Protein AF-0000000082950849 (afdb_homodimer)

Secondary structure (DSSP, 8-state):
--HHHHHSEETTTEEHHHHHHHHHHHHHHHHHHHHHHHHHHHHHHHHHHHHHTTSSTTHHHHHHHHHHHHHHHHHHHHHHHHHHHHHHHHHHHTTS--HHHHHHHHHHHHHHHHHHHHHHHHHHHH-S-HHHHHHHHHHHHHHHHHHHHHHHHHHHHHHHHHHHHHHHHHH---------/--HHHHHSEETTTEEHHHHHHHHHHHHHHHHHHHHHHHHHHHHHHHHHHHHHTTSSTTHHHHHHHHHHHHHHHHHHHHHHHHHHHHHHHHHHHTTS--HHHHHHHHHHHHHHHHHHHHHHHHHHHH-S-HHHHHHHHHHHHHHHHHHHHHHHHHHHHHHHHHHHHHHHHHH---------

Foldseek 3Di:
DDPVVVLQADVNHHGLLVVLLVVLVVLLVVLVVLLVVLVVVLVVLVVVLVVCVPPPPCNVVSVVVSVVSNVVSVVSNVLSVVLNVLSVLSNVCSVPLDLPSLVVNLVSLVVVLVVLCVVLCVVLVPDPCSVVSVVVSVVVNVVSVVVSVSSVSVSVVSVVVVVVVVVVVVVPPDPDPPDD/DDPVVVLQADVNPHGLLVVLLVVLVVLLVVLVVLLVVLVVVLVVLVVVLVVCVPPPPCNVVSVVVSVVSNVVSVVSNVLSVVLNVLSVLSNVCSVPLDLPSLVVNLVSLVVVLVVLVVVLCVVLVPDPCSVVSVVVSVVVNVVSVVSSVSSVSVSVVSVVVVVVVVVVVVVVPDPDPPDD

Structure (mmCIF, N/CA/C/O backbone):
data_AF-0000000082950849-model_v1
#
loop_
_entity.id
_entity.type
_entity.pdbx_description
1 polymer 'XK-related protein'
#
loop_
_atom_site.group_PDB
_atom_site.id
_atom_site.type_symbol
_atom_site.label_atom_id
_atom_site.label_alt_id
_atom_site.label_comp_id
_atom_site.label_asym_id
_atom_site.label_entity_id
_atom_site.label_seq_id
_atom_site.pdbx_PDB_ins_code
_atom_site.Cartn_x
_atom_site.Cartn_y
_atom_site.Cartn_z
_atom_site.occupancy
_atom_site.B_iso_or_equiv
_atom_site.auth_seq_id
_atom_site.auth_comp_id
_atom_site.auth_asym_id
_atom_site.auth_atom_id
_atom_site.pdbx_PDB_model_num
ATOM 1 N N . MET A 1 1 ? -34.469 20.859 15.977 1 36.5 1 MET A N 1
ATOM 2 C CA . MET A 1 1 ? -33.344 19.922 16.109 1 36.5 1 MET A CA 1
ATOM 3 C C . MET A 1 1 ? -32.312 20.156 15.031 1 36.5 1 MET A C 1
ATOM 5 O O . MET A 1 1 ? -32.562 19.938 13.844 1 36.5 1 MET A O 1
ATOM 9 N N . SER A 1 2 ? -31.266 21.094 15.125 1 43.97 2 SER A N 1
ATOM 10 C CA . SER A 1 2 ? -30.531 21.969 14.219 1 43.97 2 SER A CA 1
ATOM 11 C C . SER A 1 2 ? -29.578 21.172 13.336 1 43.97 2 SER A C 1
ATOM 13 O O . SER A 1 2 ? -29.203 20.047 13.68 1 43.97 2 SER A O 1
ATOM 15 N N . VAL A 1 3 ? -29.391 21.547 12 1 49 3 VAL A N 1
ATOM 16 C CA . VAL A 1 3 ? -28.469 21.125 10.953 1 49 3 VAL A CA 1
ATOM 17 C C . VAL A 1 3 ? -27.141 20.688 11.586 1 49 3 VAL A C 1
ATOM 19 O O . VAL A 1 3 ? -26.469 19.797 11.07 1 49 3 VAL A O 1
ATOM 22 N N . GLU A 1 4 ? -26.734 21.25 12.617 1 50.69 4 GLU A N 1
ATOM 23 C CA . GLU A 1 4 ? -25.484 20.969 13.344 1 50.69 4 GLU A CA 1
ATOM 24 C C . GLU A 1 4 ? -25.531 19.594 13.992 1 50.69 4 GLU A C 1
ATOM 26 O O . GLU A 1 4 ? -24.516 18.875 14 1 50.69 4 GLU A O 1
ATOM 31 N N . VAL A 1 5 ? -26.625 19.203 14.578 1 52.31 5 VAL A N 1
ATOM 32 C CA . VAL A 1 5 ? -26.781 17.906 15.234 1 52.31 5 VAL A CA 1
ATOM 33 C C . VAL A 1 5 ? -26.719 16.797 14.195 1 52.31 5 VAL A C 1
ATOM 35 O O . VAL A 1 5 ? -26.219 15.703 14.469 1 52.31 5 VAL A O 1
ATOM 38 N N . SER A 1 6 ? -27.203 17.062 13.086 1 51.12 6 SER A N 1
ATOM 39 C CA . SER A 1 6 ? -27.312 16.047 12.047 1 51.12 6 SER A CA 1
ATOM 40 C C . SER A 1 6 ? -25.953 15.625 11.523 1 51.12 6 SER A C 1
ATOM 42 O O . SER A 1 6 ? -25.812 14.562 10.922 1 51.12 6 SER A O 1
ATOM 44 N N . ARG A 1 7 ? -25.094 16.562 11.516 1 56.34 7 ARG A N 1
ATOM 45 C CA . ARG A 1 7 ? -23.781 16.281 10.945 1 56.34 7 ARG A CA 1
ATOM 46 C C . ARG A 1 7 ? -22.953 15.398 11.875 1 56.34 7 ARG A C 1
ATOM 48 O O . ARG A 1 7 ? -22.078 14.656 11.422 1 56.34 7 ARG A O 1
ATOM 55 N N . LYS A 1 8 ? -23.391 15.211 13.062 1 63.94 8 LYS A N 1
ATOM 56 C CA . LYS A 1 8 ? -22.609 14.508 14.07 1 63.94 8 LYS A CA 1
ATOM 57 C C . LYS A 1 8 ? -22.984 13.031 14.133 1 63.94 8 LYS A C 1
ATOM 59 O O . LYS A 1 8 ? -22.266 12.219 14.711 1 63.94 8 LYS A O 1
ATOM 64 N N . TYR A 1 9 ? -24.125 12.711 13.43 1 58.56 9 TYR A N 1
ATOM 65 C CA . TYR A 1 9 ? -24.594 11.336 13.547 1 58.56 9 TYR A CA 1
ATOM 66 C C . TYR A 1 9 ? -24.594 10.648 12.188 1 58.56 9 TYR A C 1
ATOM 68 O O . TYR A 1 9 ? -24.938 11.266 11.172 1 58.56 9 TYR A O 1
ATOM 76 N N . CYS A 1 10 ? -24.078 9.5 12.086 1 59.38 10 CYS A N 1
ATOM 77 C CA . CYS A 1 10 ? -24.219 8.648 10.914 1 59.38 10 CYS A CA 1
ATOM 78 C C . CYS A 1 10 ? -25.594 8.008 10.859 1 59.38 10 CYS A C 1
ATOM 80 O O . CYS A 1 10 ? -25.953 7.223 11.742 1 59.38 10 CYS A O 1
ATOM 82 N N . PHE A 1 11 ? -26.344 8.312 9.844 1 57.41 11 PHE A N 1
ATOM 83 C CA . PHE A 1 11 ? -27.703 7.828 9.633 1 57.41 11 PHE A CA 1
ATOM 84 C C . PHE A 1 11 ? -28.562 8.07 10.867 1 57.41 11 PHE A C 1
ATOM 86 O O . PHE A 1 11 ? -29.484 7.289 11.156 1 57.41 11 PHE A O 1
ATOM 93 N N . GLY A 1 12 ? -28.141 9.086 11.602 1 58.91 12 GLY A N 1
ATOM 94 C CA . GLY A 1 12 ? -28.922 9.398 12.789 1 58.91 12 GLY A CA 1
ATOM 95 C C . GLY A 1 12 ? -28.703 8.406 13.922 1 58.91 12 GLY A C 1
ATOM 96 O O . GLY A 1 12 ? -29.328 8.5 14.969 1 58.91 12 GLY A O 1
ATOM 97 N N . LEU A 1 13 ? -27.797 7.398 13.719 1 58.38 13 LEU A N 1
ATOM 98 C CA . LEU A 1 13 ? -27.703 6.297 14.68 1 58.38 13 LEU A CA 1
ATOM 99 C C . LEU A 1 13 ? -26.422 6.402 15.5 1 58.38 13 LEU A C 1
ATOM 101 O O . LEU A 1 13 ? -26.453 6.227 16.719 1 58.38 13 LEU A O 1
ATOM 105 N N . VAL A 1 14 ? -25.469 6.66 14.773 1 68.56 14 VAL A N 1
ATOM 106 C CA . VAL A 1 14 ? -24.203 6.566 15.484 1 68.56 14 VAL A CA 1
ATOM 107 C C . VAL A 1 14 ? -23.406 7.852 15.281 1 68.56 14 VAL A C 1
ATOM 109 O O . VAL A 1 14 ? -23.391 8.414 14.188 1 68.56 14 VAL A O 1
ATOM 112 N N . ASP A 1 15 ? -22.938 8.344 16.406 1 84.06 15 ASP A N 1
ATOM 113 C CA . ASP A 1 15 ? -21.969 9.438 16.359 1 84.06 15 ASP A CA 1
ATOM 114 C C . ASP A 1 15 ? -20.859 9.125 15.352 1 84.06 15 ASP A C 1
ATOM 116 O O . ASP A 1 15 ? -20.391 7.988 15.258 1 84.06 15 ASP A O 1
ATOM 120 N N . ILE A 1 16 ? -20.641 10.102 14.469 1 86.5 16 ILE A N 1
ATOM 121 C CA . ILE A 1 16 ? -19.672 9.938 13.391 1 86.5 16 ILE A CA 1
ATOM 122 C C . ILE A 1 16 ? -18.344 9.453 13.969 1 86.5 16 ILE A C 1
ATOM 124 O O . ILE A 1 16 ? -17.688 8.578 13.398 1 86.5 16 ILE A O 1
ATOM 128 N N . ARG A 1 17 ? -17.938 9.953 15.023 1 85.88 17 ARG A N 1
ATOM 129 C CA . ARG A 1 17 ? -16.672 9.578 15.633 1 85.88 17 ARG A CA 1
ATOM 130 C C . ARG A 1 17 ? -16.703 8.133 16.125 1 85.88 17 ARG A C 1
ATOM 132 O O . ARG A 1 17 ? -15.711 7.414 16.016 1 85.88 17 ARG A O 1
ATOM 139 N N . CYS A 1 18 ? -17.812 7.812 16.641 1 88.62 18 CYS A N 1
ATOM 140 C CA . CYS A 1 18 ? -17.984 6.418 17.031 1 88.62 18 CYS A CA 1
ATOM 141 C C . CYS A 1 18 ? -17.953 5.508 15.805 1 88.62 18 CYS A C 1
ATOM 143 O O . CYS A 1 18 ? -17.328 4.449 15.836 1 88.62 18 CYS A O 1
ATOM 145 N N . GLY A 1 19 ? -18.641 5.938 14.781 1 90.12 19 GLY A N 1
ATOM 146 C CA . GLY A 1 19 ? -18.609 5.188 13.531 1 90.12 19 GLY A CA 1
ATOM 147 C C . GLY A 1 19 ? -17.203 4.992 12.992 1 90.12 19 GLY A C 1
ATOM 148 O O . GLY A 1 19 ? -16.844 3.895 12.555 1 90.12 19 GLY A O 1
ATOM 149 N N . ILE A 1 20 ? -16.391 5.973 13.078 1 93.19 20 ILE A N 1
ATOM 150 C CA . ILE A 1 20 ? -15.008 5.91 12.609 1 93.19 20 ILE A CA 1
ATOM 151 C C . ILE A 1 20 ? -14.219 4.906 13.445 1 93.19 20 ILE A C 1
ATOM 153 O O . ILE A 1 20 ? -13.438 4.117 12.906 1 93.19 20 ILE A O 1
ATOM 157 N N . LYS A 1 21 ? -14.484 4.91 14.695 1 92.44 21 LYS A N 1
ATOM 158 C CA . LYS A 1 21 ? -13.805 3.965 15.57 1 92.44 21 LYS A CA 1
ATOM 159 C C . LYS A 1 21 ? -14.164 2.525 15.211 1 92.44 21 LYS A C 1
ATOM 161 O O . LYS A 1 21 ? -13.289 1.656 15.164 1 92.44 21 LYS A O 1
ATOM 166 N N . ILE A 1 22 ? -15.375 2.352 14.945 1 92.31 22 ILE A N 1
ATOM 167 C CA . ILE A 1 22 ? -15.844 1.018 14.586 1 92.31 22 ILE A CA 1
ATOM 168 C C . ILE A 1 22 ? -15.219 0.584 13.266 1 92.31 22 ILE A C 1
ATOM 170 O O . ILE A 1 22 ? -14.703 -0.531 13.148 1 92.31 22 ILE A O 1
ATOM 174 N N . ILE A 1 23 ? -15.25 1.444 12.312 1 95.12 23 ILE A N 1
ATOM 175 C CA . ILE A 1 23 ? -14.664 1.158 11.008 1 95.12 23 ILE A CA 1
ATOM 176 C C . ILE A 1 23 ? -13.18 0.833 11.156 1 95.12 23 ILE A C 1
ATOM 178 O O . ILE A 1 23 ? -12.703 -0.163 10.617 1 95.12 23 ILE A O 1
ATOM 182 N N . ALA A 1 24 ? -12.492 1.599 11.859 1 96.12 24 ALA A N 1
ATOM 183 C CA . ALA A 1 24 ? -11.055 1.403 12.031 1 96.12 24 ALA A CA 1
ATOM 184 C C . ALA A 1 24 ? -10.766 0.086 12.75 1 96.12 24 ALA A C 1
ATOM 186 O O . ALA A 1 24 ? -9.922 -0.695 12.305 1 96.12 24 ALA A O 1
ATOM 187 N N . ILE A 1 25 ? -11.5 -0.189 13.812 1 94.69 25 ILE A N 1
ATOM 188 C CA . ILE A 1 25 ? -11.25 -1.379 14.617 1 94.69 25 ILE A CA 1
ATOM 189 C C . ILE A 1 25 ? -11.586 -2.629 13.805 1 94.69 25 ILE A C 1
ATOM 191 O O . ILE A 1 25 ? -10.836 -3.605 13.82 1 94.69 25 ILE A O 1
ATOM 195 N N . LEU A 1 26 ? -12.664 -2.602 13.141 1 95.44 26 LEU A N 1
ATOM 196 C CA . LEU A 1 26 ? -13.047 -3.744 12.32 1 95.44 26 LEU A CA 1
ATOM 197 C C . LEU A 1 26 ? -12 -4.008 11.242 1 95.44 26 LEU A C 1
ATOM 199 O O . LEU A 1 26 ? -11.594 -5.156 11.031 1 95.44 26 LEU A O 1
ATOM 203 N N . ASN A 1 27 ? -11.609 -2.973 10.609 1 96.56 27 ASN A N 1
ATOM 204 C CA . ASN A 1 27 ? -10.594 -3.137 9.578 1 96.56 27 ASN A CA 1
ATOM 205 C C . ASN A 1 27 ? -9.273 -3.629 10.164 1 96.56 27 ASN A C 1
ATOM 207 O O . ASN A 1 27 ? -8.594 -4.461 9.562 1 96.56 27 ASN A O 1
ATOM 211 N N . ILE A 1 28 ? -8.898 -3.184 11.289 1 96.12 28 ILE A N 1
ATOM 212 C CA . ILE A 1 28 ? -7.676 -3.621 11.945 1 96.12 28 ILE A CA 1
ATOM 213 C C . ILE A 1 28 ? -7.746 -5.121 12.219 1 96.12 28 ILE A C 1
ATOM 215 O O . ILE A 1 28 ? -6.793 -5.855 11.953 1 96.12 28 ILE A O 1
ATOM 219 N N . CYS A 1 29 ? -8.883 -5.473 12.648 1 95.5 29 CYS A N 1
ATOM 220 C CA . CYS A 1 29 ? -9.062 -6.891 12.945 1 95.5 29 CYS A CA 1
ATOM 221 C C . CYS A 1 29 ? -8.977 -7.73 11.68 1 95.5 29 CYS A C 1
ATOM 223 O O . CYS A 1 29 ? -8.305 -8.758 11.656 1 95.5 29 CYS A O 1
ATOM 225 N N . VAL A 1 30 ? -9.617 -7.289 10.711 1 94.19 30 VAL A N 1
ATOM 226 C CA . VAL A 1 30 ? -9.648 -8.016 9.445 1 94.19 30 VAL A CA 1
ATOM 227 C C . VAL A 1 30 ? -8.234 -8.133 8.883 1 94.19 30 VAL A C 1
ATOM 229 O O . VAL A 1 30 ? -7.812 -9.219 8.469 1 94.19 30 VAL A O 1
ATOM 232 N N . TRP A 1 31 ? -7.484 -7.078 8.867 1 94.88 31 TRP A N 1
ATOM 233 C CA . TRP A 1 31 ? -6.156 -7.09 8.258 1 94.88 31 TRP A CA 1
ATOM 234 C C . TRP A 1 31 ? -5.164 -7.852 9.133 1 94.88 31 TRP A C 1
ATOM 236 O O . TRP A 1 31 ? -4.258 -8.508 8.617 1 94.88 31 TRP A O 1
ATOM 246 N N . LEU A 1 32 ? -5.375 -7.797 10.422 1 95.12 32 LEU A N 1
ATOM 247 C CA . LEU A 1 32 ? -4.539 -8.609 11.305 1 95.12 32 LEU A CA 1
ATOM 248 C C . LEU A 1 32 ? -4.762 -10.094 11.047 1 95.12 32 LEU A C 1
ATOM 250 O O . LEU A 1 32 ? -3.801 -10.859 10.961 1 95.12 32 LEU A O 1
ATOM 254 N N . LEU A 1 33 ? -5.988 -10.406 10.891 1 95 33 LEU A N 1
ATOM 255 C CA . LEU A 1 33 ? -6.312 -11.797 10.602 1 95 33 LE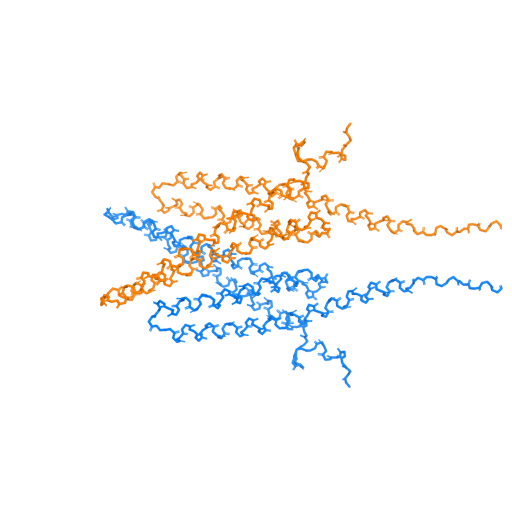U A CA 1
ATOM 256 C C . LEU A 1 33 ? -5.727 -12.227 9.258 1 95 33 LEU A C 1
ATOM 258 O O . LEU A 1 33 ? -5.176 -13.32 9.141 1 95 33 LEU A O 1
ATOM 262 N N . ALA A 1 34 ? -5.844 -11.383 8.305 1 93.44 34 ALA A N 1
ATOM 263 C CA . ALA A 1 34 ? -5.305 -11.688 6.977 1 93.44 34 ALA A CA 1
ATOM 264 C C . ALA A 1 34 ? -3.791 -11.875 7.031 1 93.44 34 ALA A C 1
ATOM 266 O O . ALA A 1 34 ? -3.248 -12.773 6.379 1 93.44 34 ALA A O 1
ATOM 267 N N . ILE A 1 35 ? -3.131 -11.07 7.742 1 93.62 35 ILE A N 1
ATOM 268 C CA . ILE A 1 35 ? -1.683 -11.18 7.887 1 93.62 35 ILE A CA 1
ATOM 269 C C . ILE A 1 35 ? -1.328 -12.523 8.523 1 93.62 35 ILE A C 1
ATOM 271 O O . ILE A 1 35 ? -0.412 -13.211 8.062 1 93.62 35 ILE A O 1
ATOM 275 N N . ILE A 1 36 ? -2.068 -12.875 9.539 1 93.81 36 ILE A N 1
ATOM 276 C CA . ILE A 1 36 ? -1.827 -14.133 10.234 1 93.81 36 ILE A CA 1
ATOM 277 C C . ILE A 1 36 ? -2.035 -15.297 9.266 1 93.81 36 ILE A C 1
ATOM 279 O O . ILE A 1 36 ? -1.23 -16.234 9.227 1 93.81 36 ILE A O 1
ATOM 283 N N . LEU A 1 37 ? -3.033 -15.219 8.516 1 93.69 37 LEU A N 1
ATOM 284 C CA . LEU A 1 37 ? -3.309 -16.266 7.543 1 93.69 37 LEU A CA 1
ATOM 285 C C . LEU A 1 37 ? -2.189 -16.359 6.508 1 93.69 37 LEU A C 1
ATOM 287 O O . LEU A 1 37 ? -1.748 -17.469 6.164 1 93.69 37 LEU A O 1
ATOM 291 N N . ASN A 1 38 ? -1.758 -15.273 6.055 1 92 38 ASN A N 1
ATOM 292 C CA . ASN A 1 38 ? -0.673 -15.266 5.078 1 92 38 ASN A CA 1
ATOM 293 C C . ASN A 1 38 ? 0.614 -15.836 5.672 1 92 38 ASN A C 1
ATOM 295 O O . ASN A 1 38 ? 1.383 -16.5 4.973 1 92 38 ASN A O 1
ATOM 299 N N . LEU A 1 39 ? 0.824 -15.516 6.871 1 92.5 39 LEU A N 1
ATOM 300 C CA . LEU A 1 39 ? 1.988 -16.094 7.539 1 92.5 39 LEU A CA 1
ATOM 301 C C . LEU A 1 39 ? 1.895 -17.609 7.586 1 92.5 39 LEU A C 1
ATOM 303 O O . LEU A 1 39 ? 2.885 -18.312 7.348 1 92.5 39 LEU A O 1
ATOM 307 N N . PHE A 1 40 ? 0.737 -18.109 7.875 1 92 40 PHE A N 1
ATOM 308 C CA . PHE A 1 40 ? 0.518 -19.562 7.887 1 92 40 PHE A CA 1
ATOM 309 C C . PHE A 1 40 ? 0.771 -20.156 6.508 1 92 40 PHE A C 1
ATOM 311 O O . PHE A 1 40 ? 1.447 -21.172 6.379 1 92 40 PHE A O 1
ATOM 318 N N . PHE A 1 41 ? 0.302 -19.5 5.52 1 89.56 41 PHE A N 1
ATOM 319 C CA . PHE A 1 41 ? 0.5 -19.984 4.156 1 89.56 41 PHE A CA 1
ATOM 320 C C . PHE A 1 41 ? 1.976 -19.938 3.777 1 89.56 41 PHE A C 1
ATOM 322 O O . PHE A 1 41 ? 2.473 -20.828 3.094 1 89.56 41 PHE A O 1
ATOM 329 N N . LEU A 1 42 ? 2.59 -18.906 4.156 1 91.62 42 LEU A N 1
ATOM 330 C CA . LEU A 1 42 ? 4.016 -18.781 3.867 1 91.62 42 LEU A CA 1
ATOM 331 C C . LEU A 1 42 ? 4.793 -19.938 4.484 1 91.62 42 LEU A C 1
ATOM 333 O O . LEU A 1 42 ? 5.652 -20.531 3.826 1 91.62 42 LEU A O 1
ATOM 337 N N . ILE A 1 43 ? 4.453 -20.312 5.664 1 90.06 43 ILE A N 1
ATOM 338 C CA . ILE A 1 43 ? 5.109 -21.406 6.359 1 90.06 43 ILE A CA 1
ATOM 339 C C . ILE A 1 43 ? 4.848 -22.719 5.617 1 90.06 43 ILE A C 1
ATOM 341 O O . ILE A 1 43 ? 5.758 -23.531 5.445 1 90.06 43 ILE A O 1
ATOM 345 N N . VAL A 1 44 ? 3.678 -22.906 5.172 1 88.12 44 VAL A N 1
ATOM 346 C CA . VAL A 1 44 ? 3.307 -24.125 4.445 1 88.12 44 VAL A CA 1
ATOM 347 C C . VAL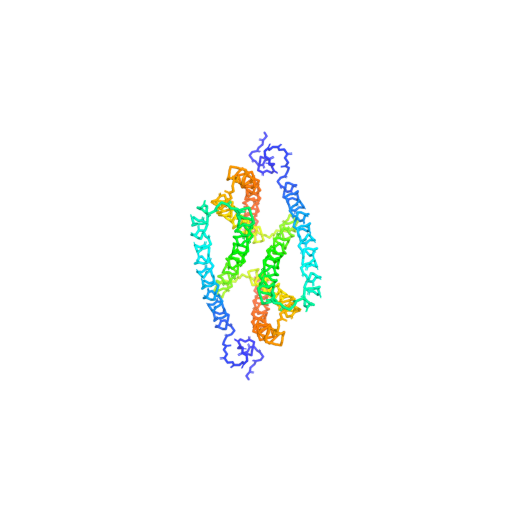 A 1 44 ? 4.129 -24.219 3.162 1 88.12 44 VAL A C 1
ATOM 349 O O . VAL A 1 44 ? 4.621 -25.297 2.818 1 88.12 44 VAL A O 1
ATOM 352 N N . ILE A 1 45 ? 4.277 -23.125 2.449 1 85 45 ILE A N 1
ATOM 353 C CA . ILE A 1 45 ? 5.047 -23.094 1.209 1 85 45 ILE A CA 1
ATOM 354 C C . ILE A 1 45 ? 6.508 -23.438 1.502 1 85 45 ILE A C 1
ATOM 356 O O . ILE A 1 45 ? 7.121 -24.234 0.785 1 85 45 ILE A O 1
ATOM 360 N N . LEU A 1 46 ? 7.066 -22.906 2.486 1 87.06 46 LEU A N 1
ATOM 361 C CA . LEU A 1 46 ? 8.469 -23.125 2.83 1 87.06 46 LEU A CA 1
ATOM 362 C C . LEU A 1 46 ? 8.703 -24.562 3.275 1 87.06 46 LEU A C 1
ATOM 364 O O . LEU A 1 46 ? 9.75 -25.141 2.973 1 87.06 46 LEU A O 1
ATOM 368 N N . LYS A 1 47 ? 7.727 -25.188 3.875 1 84.25 47 LYS A N 1
ATOM 369 C CA . LYS A 1 47 ? 7.844 -26.562 4.355 1 84.25 47 LYS A CA 1
ATOM 370 C C . LYS A 1 47 ? 7.734 -27.562 3.207 1 84.25 47 LYS A C 1
ATOM 372 O O . LYS A 1 47 ? 8.344 -28.625 3.246 1 84.25 47 LYS A O 1
ATOM 377 N N . SER A 1 48 ? 6.902 -27.312 2.25 1 76.5 48 SER A N 1
ATOM 378 C CA . SER A 1 48 ? 6.727 -28.234 1.135 1 76.5 48 SER A CA 1
ATOM 379 C C . SER A 1 48 ? 8.016 -28.391 0.332 1 76.5 48 SER A C 1
ATOM 381 O O . SER A 1 48 ? 8.281 -29.453 -0.234 1 76.5 48 SER A O 1
ATOM 383 N N . LYS A 1 49 ? 8.742 -27.422 0.09 1 67.75 49 LYS A N 1
ATOM 384 C CA . LYS A 1 49 ? 9.992 -27.516 -0.656 1 67.75 49 LYS A CA 1
ATOM 385 C C . LYS A 1 49 ? 11.016 -28.375 0.08 1 67.75 49 LYS A C 1
ATOM 387 O O . LYS A 1 49 ? 11.758 -29.141 -0.544 1 67.75 49 LYS A O 1
ATOM 392 N N . VAL A 1 50 ? 11.039 -28.172 1.281 1 58.94 50 VAL A N 1
ATOM 393 C CA . VAL A 1 50 ? 11.984 -29.016 2 1 58.94 50 VAL A CA 1
ATOM 394 C C . VAL A 1 50 ? 11.703 -30.484 1.708 1 58.94 50 VAL A C 1
ATOM 396 O O . VAL A 1 50 ? 12.625 -31.297 1.597 1 58.94 50 VAL A O 1
ATOM 399 N N . HIS A 1 51 ? 10.492 -30.688 1.339 1 55.53 51 HIS A N 1
ATOM 400 C CA . HIS A 1 51 ? 10.156 -32.094 1.068 1 55.53 51 HIS A CA 1
ATOM 401 C C . HIS A 1 51 ? 10.391 -32.438 -0.397 1 55.53 51 HIS A C 1
ATOM 403 O O . HIS A 1 51 ? 10.695 -33.594 -0.723 1 55.53 51 HIS A O 1
ATOM 409 N N . LEU A 1 52 ? 10.297 -31.516 -1.344 1 54.06 52 LEU A N 1
ATOM 410 C CA . LEU A 1 52 ? 10.445 -31.797 -2.766 1 54.06 52 LEU A CA 1
ATOM 411 C C . LEU A 1 52 ? 11.914 -31.906 -3.148 1 54.06 52 LEU A C 1
ATOM 413 O O . LEU A 1 52 ? 12.25 -32.5 -4.184 1 54.06 52 LEU A O 1
ATOM 417 N N . PHE A 1 53 ? 12.875 -31.094 -2.578 1 52.91 53 PHE A N 1
ATOM 418 C CA . PHE A 1 53 ? 14.281 -31.281 -2.912 1 52.91 53 PHE A CA 1
ATOM 419 C C . PHE A 1 53 ? 14.633 -32.781 -2.887 1 52.91 53 PHE A C 1
ATOM 421 O O . PHE A 1 53 ? 15.633 -33.188 -3.484 1 52.91 53 PHE A O 1
ATOM 428 N N . SER A 1 54 ? 13.812 -33.594 -2.281 1 48.28 54 SER A N 1
ATOM 429 C CA . SER A 1 54 ? 14.203 -35 -2.316 1 48.28 54 SER A CA 1
ATOM 430 C C . SER A 1 54 ? 13.797 -35.656 -3.633 1 48.28 54 SER A C 1
ATOM 432 O O . SER A 1 54 ? 14.219 -36.75 -3.932 1 48.28 54 SER A O 1
ATOM 434 N N . SER A 1 55 ? 12.82 -35.156 -4.363 1 50.09 55 SER A N 1
ATOM 435 C CA . SER A 1 55 ? 12.477 -35.969 -5.52 1 50.09 55 SER A CA 1
ATOM 436 C C . SER A 1 55 ? 12.992 -35.344 -6.812 1 50.09 55 SER A C 1
ATOM 438 O O . SER A 1 55 ? 12.984 -34.125 -6.961 1 50.09 55 SER A O 1
ATOM 440 N N . ASP A 1 56 ? 13.922 -35.812 -7.742 1 50.97 56 ASP A N 1
ATOM 441 C CA . ASP A 1 56 ? 14.789 -35.562 -8.883 1 50.97 56 ASP A CA 1
ATOM 442 C C . ASP A 1 56 ? 14.109 -34.625 -9.883 1 50.97 56 ASP A C 1
ATOM 444 O O . ASP A 1 56 ? 14.75 -33.719 -10.43 1 50.97 56 ASP A O 1
ATOM 448 N N . ASN A 1 57 ? 13.18 -35.031 -10.867 1 52.53 57 ASN A N 1
ATOM 449 C CA . ASN A 1 57 ? 12.875 -34.562 -12.219 1 52.53 57 ASN A CA 1
ATOM 450 C C . ASN A 1 57 ? 12.07 -33.281 -12.219 1 52.53 57 ASN A C 1
ATOM 452 O O . ASN A 1 57 ? 12.07 -32.531 -13.203 1 52.53 57 ASN A O 1
ATOM 456 N N . GLY A 1 58 ? 11.391 -32.781 -11.195 1 55.06 58 GLY A N 1
ATOM 457 C CA . GLY A 1 58 ? 10.336 -31.797 -11.211 1 55.06 58 GLY A CA 1
ATOM 458 C C . GLY A 1 58 ? 10.664 -30.578 -10.383 1 55.06 58 GLY A C 1
ATOM 459 O O . GLY A 1 58 ? 9.781 -29.766 -10.086 1 55.06 58 GLY A O 1
ATOM 460 N N . VAL A 1 59 ? 11.961 -30.359 -10.328 1 60.09 59 VAL A N 1
ATOM 461 C CA . VAL A 1 59 ? 12.547 -29.5 -9.305 1 60.09 59 VAL A CA 1
ATOM 462 C C . VAL A 1 59 ? 12.461 -28.031 -9.734 1 60.09 59 VAL A C 1
ATOM 464 O O . VAL A 1 59 ? 12.102 -27.172 -8.938 1 60.09 59 VAL A O 1
ATOM 467 N N . GLU A 1 60 ? 12.75 -27.781 -11.102 1 63.09 60 GLU A N 1
ATOM 468 C CA . GLU A 1 60 ? 12.789 -26.375 -11.516 1 63.09 60 GLU A CA 1
ATOM 469 C C . GLU A 1 60 ? 11.391 -25.766 -11.508 1 63.09 60 GLU A C 1
ATOM 471 O O . GLU A 1 60 ? 11.203 -24.641 -11.055 1 63.09 60 GLU A O 1
ATOM 476 N N . GLU A 1 61 ? 10.438 -26.438 -12.086 1 67.38 61 GLU A N 1
ATOM 477 C CA . GLU A 1 61 ? 9.062 -25.938 -12.102 1 67.38 61 GLU A CA 1
ATOM 478 C C . GLU A 1 61 ? 8.539 -25.719 -10.688 1 67.38 61 GLU A C 1
ATOM 480 O O . GLU A 1 61 ? 7.863 -24.719 -10.422 1 67.38 61 GLU A O 1
ATOM 485 N N . ASN A 1 62 ? 9.023 -26.578 -9.875 1 71.44 62 ASN A N 1
ATOM 486 C CA . ASN A 1 62 ? 8.578 -26.469 -8.492 1 71.44 62 ASN A CA 1
ATOM 487 C C . ASN A 1 62 ? 9.211 -25.266 -7.797 1 71.44 62 ASN A C 1
ATOM 489 O O . ASN A 1 62 ? 8.555 -24.578 -7.016 1 71.44 62 ASN A O 1
ATOM 493 N N . THR A 1 63 ? 10.445 -25.047 -8.195 1 76.25 63 THR A N 1
ATOM 494 C CA . THR A 1 63 ? 11.133 -23.891 -7.625 1 76.25 63 THR A CA 1
ATOM 495 C C . THR A 1 63 ? 10.469 -22.594 -8.078 1 76.25 63 THR A C 1
ATOM 497 O O . THR A 1 63 ? 10.219 -21.703 -7.266 1 76.25 63 THR A O 1
ATOM 500 N N . ASN A 1 64 ? 10.203 -22.516 -9.32 1 77.12 64 ASN A N 1
ATOM 501 C CA . ASN A 1 64 ? 9.57 -21.312 -9.852 1 77.12 64 ASN A CA 1
ATOM 502 C C . ASN A 1 64 ? 8.172 -21.109 -9.273 1 77.12 64 ASN A C 1
ATOM 504 O O . ASN A 1 64 ? 7.789 -19.984 -8.961 1 77.12 64 ASN A O 1
ATOM 508 N N . ASN A 1 65 ? 7.508 -22.156 -9.133 1 78.5 65 ASN A N 1
ATOM 509 C CA . ASN A 1 65 ? 6.176 -22.078 -8.539 1 78.5 65 ASN A CA 1
ATOM 510 C C . ASN A 1 65 ? 6.238 -21.625 -7.078 1 78.5 65 ASN A C 1
ATOM 512 O O . ASN A 1 65 ? 5.391 -20.859 -6.621 1 78.5 65 ASN A O 1
ATOM 516 N N . GLY A 1 66 ? 7.309 -22.125 -6.449 1 81.44 66 GLY A N 1
ATOM 517 C CA . GLY A 1 66 ? 7.504 -21.703 -5.066 1 81.44 66 GLY A CA 1
ATOM 518 C C . GLY A 1 66 ? 7.824 -20.234 -4.918 1 81.44 66 GLY A C 1
ATOM 519 O O . GLY A 1 66 ? 7.246 -19.547 -4.07 1 81.44 66 GLY A O 1
ATOM 520 N N . ILE A 1 67 ? 8.594 -19.734 -5.777 1 83.81 67 ILE A N 1
ATOM 521 C CA . ILE A 1 67 ? 8.992 -18.344 -5.734 1 83.81 67 ILE A CA 1
ATOM 522 C C . ILE A 1 67 ? 7.801 -17.453 -6.082 1 83.81 67 ILE A C 1
ATOM 524 O O . ILE A 1 67 ? 7.586 -16.422 -5.449 1 83.81 67 ILE A O 1
ATOM 528 N N . HIS A 1 68 ? 7.027 -17.844 -6.977 1 82.5 68 HIS A N 1
ATOM 529 C CA . HIS A 1 68 ? 5.836 -17.094 -7.348 1 82.5 68 HIS A CA 1
ATOM 530 C C . HIS A 1 68 ? 4.816 -17.062 -6.215 1 82.5 68 HIS A C 1
ATOM 532 O O . HIS A 1 68 ? 4.18 -16.047 -5.965 1 82.5 68 HIS A O 1
ATOM 538 N N . ALA A 1 69 ? 4.723 -18.188 -5.609 1 83.75 69 ALA A N 1
ATOM 539 C CA . ALA A 1 69 ? 3.795 -18.266 -4.484 1 83.75 69 ALA A CA 1
ATOM 540 C C . ALA A 1 69 ? 4.246 -17.375 -3.338 1 83.75 69 ALA A C 1
ATOM 542 O O . ALA A 1 69 ? 3.424 -16.688 -2.719 1 83.75 69 ALA A O 1
ATOM 543 N N . ILE A 1 70 ? 5.5 -17.359 -3.092 1 87.5 70 ILE A N 1
ATOM 544 C CA . ILE A 1 70 ? 6.051 -16.5 -2.049 1 87.5 70 ILE A CA 1
ATOM 545 C C . ILE A 1 70 ? 5.824 -15.031 -2.41 1 87.5 70 ILE A C 1
ATOM 547 O O . ILE A 1 70 ? 5.418 -14.234 -1.563 1 87.5 70 ILE A O 1
ATOM 551 N N . TYR A 1 71 ? 6.047 -14.719 -3.658 1 85.69 71 TYR A N 1
ATOM 552 C CA . TYR A 1 71 ? 5.832 -13.352 -4.117 1 85.69 71 TYR A CA 1
ATOM 553 C C . TYR A 1 71 ? 4.379 -12.93 -3.916 1 85.69 71 TYR A C 1
ATOM 555 O O . TYR A 1 71 ? 4.105 -11.836 -3.42 1 85.69 71 TYR A O 1
ATOM 563 N N . GLY A 1 72 ? 3.482 -13.773 -4.207 1 83.94 72 GLY A N 1
ATOM 564 C CA . GLY A 1 72 ? 2.068 -13.477 -4.035 1 83.94 72 GLY A CA 1
ATOM 565 C C . GLY A 1 72 ? 1.677 -13.273 -2.582 1 83.94 72 GLY A C 1
ATOM 566 O O . GLY A 1 72 ? 1.013 -12.289 -2.244 1 83.94 72 GLY A O 1
ATOM 567 N N . VAL A 1 73 ? 2.135 -14.164 -1.757 1 87.06 73 VAL A N 1
ATOM 568 C CA . VAL A 1 73 ? 1.79 -14.133 -0.339 1 87.06 73 VAL A CA 1
ATOM 569 C C . VAL A 1 73 ? 2.395 -12.891 0.308 1 87.06 73 VAL A C 1
ATOM 571 O O . VAL A 1 73 ? 1.724 -12.188 1.07 1 87.06 73 VAL A O 1
ATOM 574 N N . LEU A 1 74 ? 3.574 -12.609 -0.064 1 89.5 74 LEU A N 1
ATOM 575 C CA . LEU A 1 74 ? 4.246 -11.477 0.558 1 89.5 74 LEU A CA 1
ATOM 576 C C . LEU A 1 74 ? 3.705 -10.156 0.012 1 89.5 74 LEU A C 1
ATOM 578 O O . LEU A 1 74 ? 3.611 -9.172 0.744 1 89.5 74 LEU A O 1
ATOM 582 N N . SER A 1 75 ? 3.395 -10.07 -1.236 1 87.75 75 SER A N 1
ATOM 583 C CA . SER A 1 75 ? 2.752 -8.883 -1.786 1 87.75 75 SER A CA 1
ATOM 584 C C . SER A 1 75 ? 1.416 -8.609 -1.104 1 87.75 75 SER A C 1
ATOM 586 O O . SER A 1 75 ? 1.11 -7.465 -0.759 1 87.75 75 SER A O 1
ATOM 588 N N . SER A 1 76 ? 0.717 -9.641 -0.873 1 88.25 76 SER A N 1
ATOM 589 C CA . SER A 1 76 ? -0.551 -9.508 -0.163 1 88.25 76 SER A CA 1
ATOM 590 C C . SER A 1 76 ? -0.335 -9.047 1.273 1 88.25 76 SER A C 1
ATOM 592 O O . SER A 1 76 ? -1.041 -8.156 1.758 1 88.25 76 SER A O 1
ATOM 594 N N . SER A 1 77 ? 0.586 -9.633 1.878 1 90.25 77 SER A N 1
ATOM 595 C CA . SER A 1 77 ? 0.888 -9.242 3.252 1 90.25 77 SER A CA 1
ATOM 596 C C . SER A 1 77 ? 1.309 -7.781 3.33 1 90.25 77 SER A C 1
ATOM 598 O O . SER A 1 77 ? 0.942 -7.074 4.27 1 90.25 77 SER A O 1
ATOM 600 N N . PHE A 1 78 ? 2.082 -7.418 2.375 1 90.5 78 PHE A N 1
ATOM 601 C CA . PHE A 1 78 ? 2.504 -6.023 2.348 1 90.5 78 PHE A CA 1
ATOM 602 C C . PHE A 1 78 ? 1.3 -5.094 2.277 1 90.5 78 PHE A C 1
ATOM 604 O O . PHE A 1 78 ? 1.215 -4.121 3.029 1 90.5 78 PHE A O 1
ATOM 611 N N . MET A 1 79 ? 0.438 -5.371 1.415 1 90.19 79 MET A N 1
ATOM 612 C CA . MET A 1 79 ? -0.781 -4.578 1.274 1 90.19 79 MET A CA 1
ATOM 613 C C . MET A 1 79 ? -1.55 -4.527 2.592 1 90.19 79 MET A C 1
ATOM 615 O O . MET A 1 79 ? -2.018 -3.461 2.998 1 90.19 79 MET A O 1
ATOM 619 N N . GLU A 1 80 ? -1.576 -5.594 3.229 1 92.62 80 GLU A N 1
ATOM 620 C CA . GLU A 1 80 ? -2.318 -5.688 4.48 1 92.62 80 GLU A CA 1
ATOM 621 C C . GLU A 1 80 ? -1.671 -4.836 5.57 1 92.62 80 GLU A C 1
ATOM 623 O O . GLU A 1 80 ? -2.367 -4.184 6.352 1 92.62 80 GLU A O 1
ATOM 628 N N . VAL A 1 81 ? -0.407 -4.875 5.613 1 92.62 81 VAL A N 1
ATOM 629 C CA . VAL A 1 81 ? 0.312 -4.078 6.598 1 92.62 81 VAL A CA 1
ATOM 630 C C . VAL A 1 81 ? 0.08 -2.59 6.332 1 92.62 81 VAL A C 1
ATOM 632 O O . VAL A 1 81 ? -0.099 -1.807 7.266 1 92.62 81 VAL A O 1
ATOM 635 N N . VAL A 1 82 ? 0.117 -2.271 5.074 1 93.12 82 VAL A N 1
ATOM 636 C CA . VAL A 1 82 ? -0.15 -0.887 4.699 1 93.12 82 VAL A CA 1
ATOM 637 C C . VAL A 1 82 ? -1.549 -0.486 5.16 1 93.12 82 VAL A C 1
ATOM 639 O O . VAL A 1 82 ? -1.731 0.582 5.75 1 93.12 82 VAL A O 1
ATOM 642 N N . PHE A 1 83 ? -2.475 -1.341 4.98 1 95.5 83 PHE A N 1
ATOM 643 C CA . PHE A 1 83 ? -3.846 -1.036 5.371 1 95.5 83 PHE A CA 1
ATOM 644 C C . PHE A 1 83 ? -3.979 -0.989 6.887 1 95.5 83 PHE A C 1
ATOM 646 O O . PHE A 1 83 ? -4.715 -0.159 7.426 1 95.5 83 PHE A O 1
ATOM 653 N N . LEU A 1 84 ? -3.268 -1.859 7.492 1 94.94 84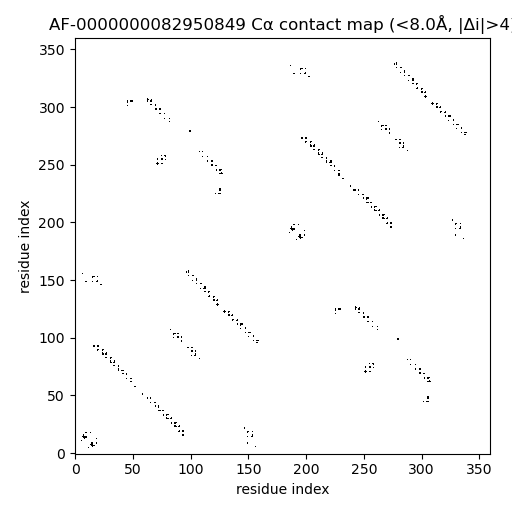 LEU A N 1
ATOM 654 C CA . LEU A 1 84 ? -3.246 -1.82 8.945 1 94.94 84 LEU A CA 1
ATOM 655 C C . LEU A 1 84 ? -2.746 -0.469 9.445 1 94.94 84 LEU A C 1
ATOM 657 O O . LEU A 1 84 ? -3.365 0.141 10.32 1 94.94 84 LEU A O 1
ATOM 661 N N . TYR A 1 85 ? -1.739 -0.029 8.836 1 95 85 TYR A N 1
ATOM 662 C CA . TYR A 1 85 ? -1.15 1.254 9.203 1 95 85 TYR A CA 1
ATOM 663 C C . TYR A 1 85 ? -2.154 2.387 9.023 1 95 85 TYR A C 1
ATOM 665 O O . TYR A 1 85 ? -2.355 3.195 9.93 1 95 85 TYR A O 1
ATOM 673 N N . PHE A 1 86 ? -2.854 2.439 7.98 1 95.44 86 PHE A N 1
ATOM 674 C CA . PHE A 1 86 ? -3.734 3.568 7.703 1 95.44 86 PHE A CA 1
ATOM 675 C C . PHE A 1 86 ? -5 3.484 8.547 1 95.44 86 PHE A C 1
ATOM 677 O O . PHE A 1 86 ? -5.598 4.508 8.883 1 95.44 86 PHE A O 1
ATOM 684 N N . ASN A 1 87 ? -5.336 2.305 8.859 1 96.62 87 ASN A N 1
ATOM 685 C CA . ASN A 1 87 ? -6.469 2.203 9.773 1 96.62 87 ASN A CA 1
ATOM 686 C C . ASN A 1 87 ? -6.086 2.613 11.195 1 96.62 87 ASN A C 1
ATOM 688 O O . ASN A 1 87 ? -6.902 3.18 11.922 1 96.62 87 ASN A O 1
ATOM 692 N N . LEU A 1 88 ? -4.879 2.367 11.586 1 96 88 LEU A N 1
ATOM 693 C CA . LEU A 1 88 ? -4.387 2.863 12.867 1 96 88 LEU A CA 1
ATOM 694 C C . LEU A 1 88 ? -4.34 4.387 12.875 1 96 88 LEU A C 1
ATOM 696 O O . LEU A 1 88 ? -4.727 5.02 13.859 1 96 88 LEU A O 1
ATOM 700 N N . CYS A 1 89 ? -3.885 4.941 11.727 1 94.94 89 CYS A N 1
ATOM 701 C CA . CYS A 1 89 ? -3.857 6.395 11.594 1 94.94 89 CYS A CA 1
ATOM 702 C C . CYS A 1 89 ? -5.266 6.973 11.656 1 94.94 89 CYS A C 1
ATOM 704 O O . CYS A 1 89 ? -5.48 8.031 12.258 1 94.94 89 CYS A O 1
ATOM 706 N N . LEU A 1 90 ? -6.191 6.242 11.055 1 96.06 90 LEU A N 1
ATOM 707 C CA . LEU A 1 90 ? -7.578 6.691 11.094 1 96.06 90 LEU A CA 1
ATOM 708 C C . LEU A 1 90 ? -8.117 6.664 12.523 1 96.06 90 LEU A C 1
ATOM 710 O O . LEU A 1 90 ? -8.758 7.621 12.969 1 96.06 90 LEU A O 1
ATOM 714 N N . LYS A 1 91 ? -7.891 5.641 13.195 1 95.31 91 LYS A N 1
ATOM 715 C CA . LYS A 1 91 ? -8.328 5.531 14.586 1 95.31 91 LYS A CA 1
ATOM 716 C C . LYS A 1 91 ? -7.734 6.648 15.438 1 95.31 91 LYS A C 1
ATOM 718 O O . LYS A 1 91 ? -8.43 7.242 16.266 1 95.31 91 LYS A O 1
ATOM 723 N N . LYS A 1 92 ? -6.488 6.949 15.211 1 94 92 LYS A N 1
ATOM 724 C CA . LYS A 1 92 ? -5.816 8.016 15.945 1 94 92 LYS A CA 1
ATOM 725 C C . LYS A 1 92 ? -6.441 9.375 15.633 1 94 92 LYS A C 1
ATOM 727 O O . LYS A 1 92 ? -6.488 10.258 16.5 1 94 92 LYS A O 1
ATOM 732 N N . SER A 1 93 ? -6.867 9.539 14.453 1 92.44 93 SER A N 1
ATOM 733 C CA . SER A 1 93 ? -7.41 10.812 14 1 92.44 93 SER A CA 1
ATOM 734 C C . SER A 1 93 ? -8.727 11.133 14.703 1 92.44 93 SER A C 1
ATOM 736 O O . SER A 1 93 ? -9.195 12.273 14.656 1 92.44 93 SER A O 1
ATOM 738 N N . VAL A 1 94 ? -9.32 10.141 15.281 1 89.56 94 VAL A N 1
ATOM 739 C CA . VAL A 1 94 ? -10.539 10.383 16.047 1 89.56 94 VAL A CA 1
ATOM 740 C C . VAL A 1 94 ? -10.211 11.25 17.266 1 89.56 94 VAL A C 1
ATOM 742 O O . VAL A 1 94 ? -11.039 12.062 17.688 1 89.56 94 VAL A O 1
ATOM 745 N N . TYR A 1 95 ? -9.016 11.141 17.766 1 88.62 95 TYR A N 1
ATOM 746 C CA . TYR A 1 95 ? -8.641 11.836 18.984 1 88.62 95 TYR A CA 1
ATOM 747 C C . TYR A 1 95 ? -7.781 13.055 18.672 1 88.62 95 TYR A C 1
ATOM 749 O O . TYR A 1 95 ? -7.711 13.992 19.484 1 88.62 95 TYR A O 1
ATOM 757 N N . GLU A 1 96 ? -7.059 13 17.594 1 85.5 96 GLU A N 1
ATOM 758 C CA . GLU A 1 96 ? -6.191 14.094 17.172 1 85.5 96 GLU A CA 1
ATOM 759 C C . GLU A 1 96 ? -6.645 14.672 15.828 1 85.5 96 GLU A C 1
ATOM 761 O O . GLU A 1 96 ? -6.973 13.93 14.906 1 85.5 96 GLU A O 1
ATOM 766 N N . LYS A 1 97 ? -6.707 15.906 15.859 1 82.81 97 LYS A N 1
ATOM 767 C CA . LYS A 1 97 ? -7.031 16.547 14.594 1 82.81 97 LYS A CA 1
ATOM 768 C C . LYS A 1 97 ? -5.898 16.375 13.586 1 82.81 97 LYS A C 1
ATOM 770 O O . LYS A 1 97 ? -4.855 17.031 13.688 1 82.81 97 LYS A O 1
ATOM 775 N N . ASN A 1 98 ? -6.098 15.453 12.734 1 88.19 98 ASN A N 1
ATOM 776 C CA . ASN A 1 98 ? -5.152 15.203 11.648 1 88.19 98 ASN A CA 1
ATOM 777 C C . ASN A 1 98 ? -5.875 14.93 10.328 1 88.19 98 ASN A C 1
ATOM 779 O O . ASN A 1 98 ? -6.027 13.773 9.93 1 88.19 98 ASN A O 1
ATOM 783 N N . VAL A 1 99 ? -6.215 15.891 9.664 1 90.69 99 VAL A N 1
ATOM 784 C CA . VAL A 1 99 ? -7.004 15.836 8.438 1 90.69 99 VAL A CA 1
ATOM 785 C C . VAL A 1 99 ? -6.223 15.094 7.355 1 90.69 99 VAL A C 1
ATOM 787 O O . VAL A 1 99 ? -6.809 14.398 6.523 1 90.69 99 VAL A O 1
ATOM 790 N N . GLN A 1 100 ? -4.93 15.156 7.406 1 90.62 100 GLN A N 1
ATOM 791 C CA . GLN A 1 100 ? -4.105 14.516 6.391 1 90.62 100 GLN A CA 1
ATOM 792 C C . GLN A 1 100 ? -4.156 12.992 6.52 1 90.62 100 GLN A C 1
ATOM 794 O O . GLN A 1 100 ? -4.191 12.281 5.516 1 90.62 100 GLN A O 1
ATOM 799 N N . ASN A 1 101 ? -4.211 12.508 7.68 1 92.88 101 ASN A N 1
ATOM 800 C CA . ASN A 1 101 ? -4.375 11.078 7.895 1 92.88 101 ASN A CA 1
ATOM 801 C C . ASN A 1 101 ? -5.688 10.57 7.305 1 92.88 101 ASN A C 1
ATOM 803 O O . ASN A 1 101 ? -5.719 9.508 6.676 1 92.88 101 ASN A O 1
ATOM 807 N N . ILE A 1 102 ? -6.68 11.312 7.516 1 94.5 102 ILE A N 1
ATOM 808 C CA . ILE A 1 102 ? -7.996 10.922 7.02 1 94.5 102 ILE A CA 1
ATOM 809 C C . ILE A 1 102 ? -8 10.938 5.492 1 94.5 102 ILE A C 1
ATOM 811 O O . ILE A 1 102 ? -8.523 10.016 4.859 1 94.5 102 ILE A O 1
ATOM 815 N N . LYS A 1 103 ? -7.402 11.984 4.992 1 93.81 103 LYS A N 1
ATOM 816 C CA . LYS A 1 103 ? -7.316 12.094 3.537 1 93.81 103 LYS A CA 1
ATOM 817 C C . LYS A 1 103 ? -6.574 10.898 2.938 1 93.81 103 LYS A C 1
ATOM 819 O O . LYS A 1 103 ? -7.023 10.32 1.947 1 93.81 103 LYS A O 1
ATOM 824 N N . HIS A 1 104 ? -5.461 10.531 3.48 1 94.12 104 HIS A N 1
ATOM 825 C CA . HIS A 1 104 ? -4.695 9.398 2.98 1 94.12 104 HIS A CA 1
ATOM 826 C C . HIS A 1 104 ? -5.492 8.102 3.102 1 94.12 104 HIS A C 1
ATOM 828 O O . HIS A 1 104 ? -5.418 7.238 2.223 1 94.12 104 HIS A O 1
ATOM 834 N N . TRP A 1 105 ? -6.203 7.941 4.137 1 96.06 105 TRP A N 1
ATOM 835 C CA . TRP A 1 105 ? -7.062 6.773 4.289 1 96.06 105 TRP A CA 1
ATOM 836 C C . TRP A 1 105 ? -8.094 6.711 3.166 1 96.06 105 TRP A C 1
ATOM 838 O O . TRP A 1 105 ? -8.312 5.652 2.572 1 96.06 105 TRP A O 1
ATOM 848 N N . LEU A 1 106 ? -8.688 7.879 2.896 1 97.12 106 LEU A N 1
ATOM 849 C CA . LEU A 1 106 ? -9.695 7.945 1.841 1 97.12 106 LEU A CA 1
ATOM 850 C C . LEU A 1 106 ? -9.094 7.559 0.494 1 97.12 106 LEU A C 1
ATOM 852 O O . LEU A 1 106 ? -9.703 6.805 -0.268 1 97.12 106 LEU A O 1
ATOM 856 N N . VAL A 1 107 ? -7.949 8.055 0.252 1 95.44 107 VAL A N 1
ATOM 857 C CA . VAL A 1 107 ? -7.277 7.734 -1.003 1 95.44 107 VAL A CA 1
ATOM 858 C C . VAL A 1 107 ? -6.953 6.242 -1.056 1 95.44 107 VAL A C 1
ATOM 860 O O . VAL A 1 107 ? -7.234 5.574 -2.053 1 95.44 107 VAL A O 1
ATOM 863 N N . MET A 1 108 ? -6.445 5.68 -0.007 1 95.12 108 MET A N 1
ATOM 864 C CA . MET A 1 108 ? -6.062 4.27 0.061 1 95.12 108 MET A CA 1
ATOM 865 C C . MET A 1 108 ? -7.273 3.369 -0.168 1 95.12 108 MET A C 1
ATOM 867 O O . MET A 1 108 ? -7.211 2.43 -0.961 1 95.12 108 MET A O 1
ATOM 871 N N . TYR A 1 109 ? -8.344 3.693 0.396 1 96.38 109 TYR A N 1
ATOM 872 C CA . TYR A 1 109 ? -9.508 2.812 0.302 1 96.38 109 TYR A CA 1
ATOM 873 C C . TYR A 1 109 ? -10.242 3.02 -1.017 1 96.38 109 TYR A C 1
ATOM 875 O O . TYR A 1 109 ? -10.984 2.145 -1.463 1 96.38 109 TYR A O 1
ATOM 883 N N . SER A 1 110 ? -10.047 4.207 -1.577 1 95.94 110 SER A N 1
ATOM 884 C CA . SER A 1 110 ? -10.5 4.336 -2.957 1 95.94 110 SER A CA 1
ATOM 885 C C . SER A 1 110 ? -9.734 3.396 -3.883 1 95.94 110 SER A C 1
ATOM 887 O O . SER A 1 110 ? -10.312 2.789 -4.781 1 95.94 110 SER A O 1
ATOM 889 N N . MET A 1 111 ? -8.469 3.273 -3.648 1 93.81 111 MET A N 1
ATOM 890 C CA . MET A 1 111 ? -7.656 2.332 -4.414 1 93.81 111 MET A CA 1
ATOM 891 C C . MET A 1 111 ? -8.094 0.896 -4.148 1 93.81 111 MET A C 1
ATOM 893 O O . MET A 1 111 ? -8.109 0.069 -5.062 1 93.81 111 MET A O 1
ATOM 897 N N . VAL A 1 112 ? -8.445 0.624 -2.926 1 93.94 112 VAL A N 1
ATOM 898 C CA . VAL A 1 112 ? -8.93 -0.702 -2.555 1 93.94 112 VAL A CA 1
ATOM 899 C C . VAL A 1 112 ? -10.211 -1.016 -3.318 1 93.94 112 VAL A C 1
ATOM 901 O O . VAL A 1 112 ? -10.375 -2.121 -3.84 1 93.94 112 VAL A O 1
ATOM 904 N N . LEU A 1 113 ? -11.07 -0.049 -3.383 1 95.62 113 LEU A N 1
ATOM 905 C CA . LEU A 1 113 ? -12.328 -0.232 -4.094 1 95.62 113 LEU A CA 1
ATOM 906 C C . LEU A 1 113 ? -12.078 -0.583 -5.559 1 95.62 113 LEU A C 1
ATOM 908 O O . LEU A 1 113 ? -12.641 -1.549 -6.074 1 95.62 113 LEU A O 1
ATOM 912 N N . ILE A 1 114 ? -11.203 0.149 -6.16 1 95.25 114 ILE A N 1
ATOM 913 C CA . ILE A 1 114 ? -10.859 -0.088 -7.559 1 95.25 114 ILE A CA 1
ATOM 914 C C . ILE A 1 114 ? -10.227 -1.47 -7.707 1 95.25 114 ILE A C 1
ATOM 916 O O . ILE A 1 114 ? -10.555 -2.209 -8.641 1 95.25 114 ILE A O 1
ATOM 920 N N . HIS A 1 115 ? -9.414 -1.809 -6.793 1 92.25 115 HIS A N 1
ATOM 921 C CA . HIS A 1 115 ? -8.75 -3.107 -6.809 1 92.25 115 HIS A CA 1
ATOM 922 C C . HIS A 1 115 ? -9.766 -4.242 -6.691 1 92.25 115 HIS A C 1
ATOM 924 O O . HIS A 1 115 ? -9.68 -5.23 -7.426 1 92.25 115 HIS A O 1
ATOM 930 N N . ILE A 1 116 ? -10.672 -4.078 -5.809 1 93.62 116 ILE A N 1
ATOM 931 C CA . ILE A 1 116 ? -11.703 -5.098 -5.617 1 93.62 116 ILE A CA 1
ATOM 932 C C . ILE A 1 116 ? -12.477 -5.301 -6.918 1 93.62 116 ILE A C 1
ATOM 934 O O . ILE A 1 116 ? -12.688 -6.438 -7.348 1 93.62 116 ILE A O 1
ATOM 938 N N . LEU A 1 117 ? -12.82 -4.285 -7.543 1 95.19 117 LEU A N 1
ATOM 939 C CA . LEU A 1 117 ? -13.609 -4.363 -8.766 1 95.19 117 LEU A CA 1
ATOM 940 C C . LEU A 1 117 ? -12.82 -5.051 -9.875 1 95.19 117 LEU A C 1
ATOM 942 O O . LEU A 1 117 ? -13.312 -5.984 -10.508 1 95.19 117 LEU A O 1
ATOM 946 N N . ILE A 1 118 ? -11.578 -4.664 -10.023 1 94.38 118 ILE A N 1
ATOM 947 C CA . ILE A 1 118 ? -10.766 -5.23 -11.094 1 94.38 118 ILE A CA 1
ATOM 948 C C . ILE A 1 118 ? -10.484 -6.703 -10.805 1 94.38 118 ILE A C 1
ATOM 950 O O . ILE A 1 118 ? -10.578 -7.547 -11.695 1 94.38 118 ILE A O 1
ATOM 954 N N . TYR A 1 119 ? -10.25 -7.004 -9.57 1 92.81 119 TYR A N 1
ATOM 955 C CA . TYR A 1 119 ? -9.906 -8.375 -9.203 1 92.81 119 TYR A CA 1
ATOM 956 C C . TYR A 1 119 ? -11.062 -9.32 -9.477 1 92.81 119 TYR A C 1
ATOM 958 O O . TYR A 1 119 ? -10.906 -10.336 -10.156 1 92.81 119 TYR A O 1
ATOM 966 N N . TYR A 1 120 ? -12.203 -8.945 -9.016 1 94.06 120 TYR A N 1
ATOM 967 C CA . TYR A 1 120 ? -13.305 -9.891 -9.094 1 94.06 120 TYR A CA 1
ATOM 968 C C . TYR A 1 120 ? -13.844 -9.984 -10.516 1 94.06 120 TYR A C 1
ATOM 970 O O . TYR A 1 120 ? -14.312 -11.039 -10.938 1 94.06 120 TYR A O 1
ATOM 978 N N . ILE A 1 121 ? -13.695 -8.945 -11.25 1 94 121 ILE A N 1
ATOM 979 C CA . ILE A 1 121 ? -14.062 -9.023 -12.664 1 94 121 ILE A CA 1
ATOM 980 C C . ILE A 1 121 ? -13.102 -9.961 -13.391 1 94 121 ILE A C 1
ATOM 982 O O . ILE A 1 121 ? -13.539 -10.844 -14.141 1 94 121 ILE A O 1
ATOM 986 N N . CYS A 1 122 ? -11.812 -9.867 -13.164 1 91.25 122 CYS A N 1
ATOM 987 C CA . CYS A 1 122 ? -10.812 -10.711 -13.812 1 91.25 122 CYS A CA 1
ATOM 988 C C . CYS A 1 122 ? -10.938 -12.156 -13.352 1 91.25 122 CYS A C 1
ATOM 990 O O . CYS A 1 122 ? -10.844 -13.078 -14.164 1 91.25 122 CYS A O 1
ATOM 992 N N . ALA A 1 123 ? -11.156 -12.281 -12.055 1 90.81 123 ALA A N 1
ATOM 993 C CA . ALA A 1 123 ? -11.305 -13.625 -11.508 1 90.81 123 ALA A CA 1
ATOM 994 C C . ALA A 1 123 ? -12.539 -14.32 -12.086 1 90.81 123 ALA A C 1
ATOM 996 O O . ALA A 1 123 ? -12.508 -15.516 -12.375 1 90.81 123 ALA A O 1
ATOM 997 N N . ALA A 1 124 ? -13.602 -13.586 -12.242 1 91.5 124 ALA A N 1
ATOM 998 C CA . ALA A 1 124 ? -14.828 -14.133 -12.812 1 91.5 124 ALA A CA 1
ATOM 999 C C . ALA A 1 124 ? -14.609 -14.586 -14.25 1 91.5 124 ALA A C 1
ATOM 1001 O O . ALA A 1 124 ? -15.195 -15.586 -14.688 1 91.5 124 ALA A O 1
ATOM 1002 N N . PHE A 1 125 ? -13.766 -13.898 -14.953 1 89.31 125 PHE A N 1
ATOM 1003 C CA . PHE A 1 125 ? -13.484 -14.203 -16.344 1 89.31 125 PHE A CA 1
ATOM 1004 C C . PHE A 1 125 ? -12.797 -15.562 -16.484 1 89.31 125 PHE A C 1
ATOM 1006 O O . PHE A 1 125 ? -12.969 -16.266 -17.484 1 89.31 125 PHE A O 1
ATOM 1013 N N . VAL A 1 126 ? -12.078 -15.992 -15.484 1 86.25 126 VAL A N 1
ATOM 1014 C CA . VAL A 1 126 ? -11.273 -17.203 -15.609 1 86.25 126 VAL A CA 1
ATOM 1015 C C . VAL A 1 126 ? -11.906 -18.328 -14.797 1 86.25 126 VAL A C 1
ATOM 1017 O O . VAL A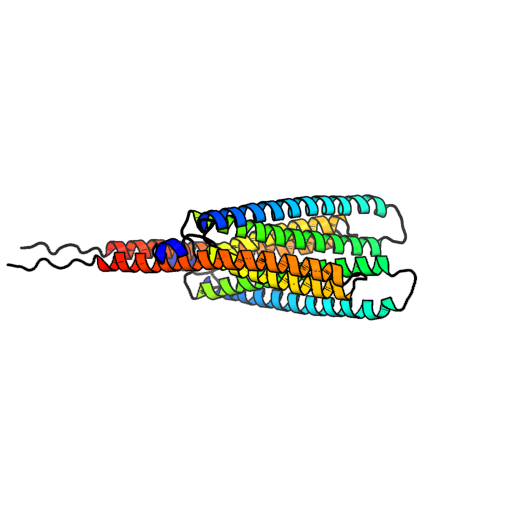 1 126 ? -11.422 -19.469 -14.805 1 86.25 126 VAL A O 1
ATOM 1020 N N . SER A 1 127 ? -12.93 -17.969 -14.117 1 86.69 127 SER A N 1
ATOM 1021 C CA . SER A 1 127 ? -13.523 -18.938 -13.203 1 86.69 127 SER A CA 1
ATOM 1022 C C . SER A 1 127 ? -14.695 -19.672 -13.852 1 86.69 127 SER A C 1
ATOM 1024 O O . SER A 1 127 ? -15.297 -19.156 -14.797 1 86.69 127 SER A O 1
ATOM 1026 N N . ASN A 1 128 ? -14.938 -20.859 -13.258 1 85.19 128 ASN A N 1
ATOM 1027 C CA . ASN A 1 128 ? -16.109 -21.609 -13.664 1 85.19 128 ASN A CA 1
ATOM 1028 C C . ASN A 1 128 ? -17.375 -21.125 -12.961 1 85.19 128 ASN A C 1
ATOM 1030 O O . ASN A 1 128 ? -18.484 -21.5 -13.328 1 85.19 128 ASN A O 1
ATOM 1034 N N . GLU A 1 129 ? -17.219 -20.312 -11.945 1 90.31 129 GLU A N 1
ATOM 1035 C CA . GLU A 1 129 ? -18.344 -19.75 -11.195 1 90.31 129 GLU A CA 1
ATOM 1036 C C . GLU A 1 129 ? -18.297 -18.219 -11.211 1 90.31 129 GLU A C 1
ATOM 1038 O O . GLU A 1 129 ? -18.188 -17.594 -10.156 1 90.31 129 GLU A O 1
ATOM 1043 N N . PRO A 1 130 ? -18.469 -17.641 -12.359 1 90.19 130 PRO A N 1
ATOM 1044 C CA . PRO A 1 130 ? -18.312 -16.203 -12.492 1 90.19 130 PRO A CA 1
ATOM 1045 C C . PRO A 1 130 ? -19.328 -15.414 -11.656 1 90.19 130 PRO A C 1
ATOM 1047 O O . PRO A 1 130 ? -18.984 -14.391 -11.055 1 90.19 130 PRO A O 1
ATOM 1050 N N . LEU A 1 131 ? -20.547 -15.906 -11.539 1 94.12 131 LEU A N 1
ATOM 1051 C CA . LEU A 1 131 ? -21.578 -15.18 -10.812 1 94.12 131 LEU A CA 1
ATOM 1052 C C . LEU A 1 131 ? -21.266 -15.156 -9.32 1 94.12 131 LEU A C 1
ATOM 1054 O O . LEU A 1 131 ? -21.516 -14.156 -8.641 1 94.12 131 LEU A O 1
ATOM 1058 N N . PHE A 1 132 ? -20.781 -16.203 -8.828 1 94.38 132 PHE A N 1
ATOM 1059 C CA . PHE A 1 132 ? -20.422 -16.281 -7.422 1 94.38 132 PHE A CA 1
ATOM 1060 C C . PHE A 1 132 ? -19.328 -15.266 -7.094 1 94.38 132 PHE A C 1
ATOM 1062 O O . PHE A 1 132 ? -19.453 -14.508 -6.125 1 94.38 132 PHE A O 1
ATOM 1069 N N . LEU A 1 133 ? -18.312 -15.148 -7.918 1 94.19 133 LEU A N 1
ATOM 1070 C CA . LEU A 1 133 ? -17.203 -14.219 -7.707 1 94.19 133 LEU A CA 1
AT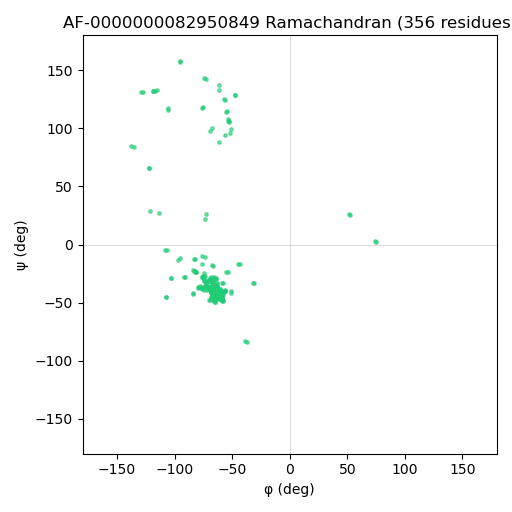OM 1071 C C . LEU A 1 133 ? -17.672 -12.773 -7.867 1 94.19 133 LEU A C 1
ATOM 1073 O O . LEU A 1 133 ? -17.297 -11.906 -7.078 1 94.19 133 LEU A O 1
ATOM 1077 N N . LEU A 1 134 ? -18.5 -12.547 -8.781 1 95.81 134 LEU A N 1
ATOM 1078 C CA . LEU A 1 134 ? -19.031 -11.203 -8.984 1 95.81 134 LEU A CA 1
ATOM 1079 C C . LEU A 1 134 ? -19.891 -10.781 -7.805 1 95.81 134 LEU A C 1
ATOM 1081 O O . LEU A 1 134 ? -19.875 -9.609 -7.406 1 95.81 134 LEU A O 1
ATOM 1085 N N . GLY A 1 135 ? -20.578 -11.695 -7.25 1 95.75 135 GLY A N 1
ATOM 1086 C CA . GLY A 1 135 ? -21.359 -11.398 -6.059 1 95.75 135 GLY A CA 1
ATOM 1087 C C . GLY A 1 135 ? -20.516 -10.992 -4.871 1 95.75 135 GLY A C 1
ATOM 1088 O O . GLY A 1 135 ? -20.828 -10.031 -4.176 1 95.75 135 GLY A O 1
ATOM 1089 N N . ILE A 1 136 ? -19.438 -11.672 -4.625 1 94.88 136 ILE A N 1
ATOM 1090 C CA . ILE A 1 136 ? -18.516 -11.336 -3.551 1 94.88 136 ILE A CA 1
ATOM 1091 C C . ILE A 1 136 ? -17.922 -9.953 -3.795 1 94.88 136 ILE A C 1
ATOM 1093 O O . ILE A 1 136 ? -17.797 -9.148 -2.865 1 94.88 136 ILE A O 1
ATOM 1097 N N . GLY A 1 137 ? -17.578 -9.781 -5.055 1 95.75 137 GLY A N 1
ATOM 1098 C CA . GLY A 1 137 ? -17.031 -8.477 -5.41 1 95.75 137 GLY A CA 1
ATOM 1099 C C . GLY A 1 137 ? -18.016 -7.34 -5.156 1 95.75 137 GLY A C 1
ATOM 1100 O O . GLY A 1 137 ? -17.625 -6.285 -4.645 1 95.75 137 GLY A O 1
ATOM 1101 N N . LEU A 1 138 ? -19.219 -7.59 -5.484 1 96.56 138 LEU A N 1
ATOM 1102 C CA . LEU A 1 138 ? -20.234 -6.559 -5.301 1 96.56 138 LEU A CA 1
ATOM 1103 C C . LEU A 1 138 ? -20.453 -6.27 -3.818 1 96.56 138 LEU A C 1
ATOM 1105 O O . LEU A 1 138 ? -20.469 -5.105 -3.406 1 96.56 138 LEU A O 1
ATOM 1109 N N . ILE A 1 139 ? -20.594 -7.25 -3.084 1 96.5 139 ILE A N 1
ATOM 1110 C CA . ILE A 1 139 ? -20.812 -7.086 -1.65 1 96.5 139 ILE A CA 1
ATOM 1111 C C . ILE A 1 139 ? -19.609 -6.367 -1.025 1 96.5 139 ILE A C 1
ATOM 1113 O O . ILE A 1 139 ? -19.781 -5.43 -0.246 1 96.5 139 ILE A O 1
ATOM 1117 N N . SER A 1 140 ? -18.438 -6.758 -1.381 1 96.06 140 SER A N 1
ATOM 1118 C CA . SER A 1 140 ? -17.234 -6.125 -0.863 1 96.06 140 SER A CA 1
ATOM 1119 C C . SER A 1 140 ? -17.156 -4.656 -1.266 1 96.06 140 SER A C 1
ATOM 1121 O O . SER A 1 140 ? -16.781 -3.805 -0.456 1 96.06 140 SER A O 1
ATOM 1123 N N . SER A 1 141 ? -17.516 -4.41 -2.438 1 96.56 141 SER A N 1
ATOM 1124 C CA . SER A 1 141 ? -17.5 -3.035 -2.924 1 96.56 141 SER A CA 1
ATOM 1125 C C . SER A 1 141 ? -18.484 -2.162 -2.166 1 96.56 141 SER A C 1
ATOM 1127 O O . SER A 1 141 ? -18.188 -1.014 -1.836 1 96.56 141 SER A O 1
ATOM 1129 N N . LEU A 1 142 ? -19.578 -2.697 -1.895 1 96.69 142 LEU A N 1
ATOM 1130 C CA . LEU A 1 142 ? -20.609 -1.941 -1.171 1 96.69 142 LEU A CA 1
ATOM 1131 C C . LEU A 1 142 ? -20.141 -1.632 0.249 1 96.69 142 LEU A C 1
ATOM 1133 O O . LEU A 1 142 ? -20.375 -0.53 0.754 1 96.69 142 LEU A O 1
ATOM 1137 N N . ILE A 1 143 ? -19.516 -2.561 0.813 1 95.81 143 ILE A N 1
ATOM 1138 C CA . ILE A 1 143 ? -18.984 -2.359 2.16 1 95.81 143 ILE A CA 1
ATOM 1139 C C . ILE A 1 143 ? -17.953 -1.238 2.148 1 95.81 143 ILE A C 1
ATOM 1141 O O . ILE A 1 143 ? -18.016 -0.321 2.971 1 95.81 143 ILE A O 1
ATOM 1145 N N . VAL A 1 144 ? -17.062 -1.266 1.203 1 95.94 144 VAL A N 1
ATOM 1146 C CA . VAL A 1 144 ? -16.016 -0.257 1.109 1 95.94 144 VAL A CA 1
ATOM 1147 C C . VAL A 1 144 ? -16.641 1.102 0.783 1 95.94 144 VAL A C 1
ATOM 1149 O O . VAL A 1 144 ? -16.234 2.123 1.349 1 95.94 144 VAL A O 1
ATOM 1152 N N . LEU A 1 145 ? -17.609 1.081 -0.05 1 96.31 145 LEU A N 1
ATOM 1153 C CA . LEU A 1 145 ? -18.281 2.326 -0.405 1 96.31 145 LEU A CA 1
ATOM 1154 C C . LEU A 1 145 ? -18.953 2.945 0.814 1 96.31 145 LEU A C 1
ATOM 1156 O O . LEU A 1 145 ? -18.891 4.16 1.011 1 96.31 145 LEU A O 1
ATOM 1160 N N . PHE A 1 146 ? -19.5 2.107 1.552 1 94.75 146 PHE A N 1
ATOM 1161 C CA . PHE A 1 146 ? -20.141 2.576 2.77 1 94.75 146 PHE A CA 1
ATOM 1162 C C . PHE A 1 146 ? -19.125 3.158 3.74 1 94.75 146 PHE A C 1
ATOM 1164 O O . PHE A 1 146 ? -19.344 4.227 4.316 1 94.75 146 PHE A O 1
ATOM 1171 N N . MET A 1 147 ? -18.062 2.504 3.889 1 95.69 147 MET A N 1
ATOM 1172 C CA . MET A 1 147 ? -17.016 3.018 4.754 1 95.69 147 MET A CA 1
ATOM 1173 C C . MET A 1 147 ? -16.5 4.359 4.242 1 95.69 147 MET A C 1
ATOM 1175 O O . MET A 1 147 ? -16.312 5.297 5.023 1 95.69 147 MET A O 1
ATOM 1179 N N . LEU A 1 148 ? -16.297 4.414 2.951 1 96.81 148 LEU A N 1
ATOM 1180 C CA . LEU A 1 148 ? -15.805 5.645 2.338 1 96.81 148 LEU A CA 1
ATOM 1181 C C . LEU A 1 148 ? -16.781 6.797 2.58 1 96.81 148 LEU A C 1
ATOM 1183 O O . LEU A 1 148 ? -16.359 7.926 2.846 1 96.81 148 LEU A O 1
ATOM 1187 N N . TYR A 1 149 ? -17.969 6.48 2.525 1 93.69 149 TYR A N 1
ATOM 1188 C CA . TYR A 1 149 ? -18.984 7.496 2.738 1 93.69 149 TYR A CA 1
ATOM 1189 C C . TYR A 1 149 ? -18.906 8.07 4.148 1 93.69 149 TYR A C 1
ATOM 1191 O O . TYR A 1 149 ? -18.875 9.289 4.332 1 93.69 149 TYR A O 1
ATOM 1199 N N . ILE A 1 150 ? -18.781 7.207 5.059 1 92.62 150 ILE A N 1
ATOM 1200 C CA . ILE A 1 150 ? -18.75 7.621 6.457 1 92.62 150 ILE A CA 1
ATOM 1201 C C . ILE A 1 150 ? -17.453 8.398 6.727 1 92.62 150 ILE A C 1
ATOM 1203 O O . ILE A 1 150 ? -17.484 9.461 7.359 1 92.62 150 ILE A O 1
ATOM 1207 N N . VAL A 1 151 ? -16.359 7.941 6.273 1 94.62 151 VAL A N 1
ATOM 1208 C CA . VAL A 1 151 ? -15.07 8.578 6.547 1 94.62 151 VAL A CA 1
ATOM 1209 C C . VAL A 1 151 ? -14.992 9.906 5.809 1 94.62 151 VAL A C 1
ATOM 1211 O O . VAL A 1 151 ? -14.391 10.867 6.309 1 94.62 151 VAL A O 1
ATOM 1214 N N . ARG A 1 152 ? -15.617 9.984 4.695 1 94.25 152 ARG A N 1
ATOM 1215 C CA . ARG A 1 152 ? -15.648 11.242 3.957 1 94.25 152 ARG A CA 1
ATOM 1216 C C . ARG A 1 152 ? -16.422 12.312 4.73 1 94.25 152 ARG A C 1
ATOM 1218 O O . ARG A 1 152 ? -16 13.469 4.773 1 94.25 152 ARG A O 1
ATOM 1225 N N . ARG A 1 153 ? -17.391 11.914 5.297 1 90.5 153 ARG A N 1
ATOM 1226 C CA . ARG A 1 153 ? -18.156 12.852 6.125 1 90.5 153 ARG A CA 1
ATOM 1227 C C . ARG A 1 153 ? -17.312 13.336 7.309 1 90.5 153 ARG A C 1
ATOM 1229 O O . ARG A 1 153 ? -17.312 14.523 7.625 1 90.5 153 ARG A O 1
ATOM 1236 N N . PHE A 1 154 ? -16.719 12.406 7.895 1 92.31 154 PHE A N 1
ATOM 1237 C CA . PHE A 1 154 ? -15.828 12.742 9 1 92.31 154 PHE A CA 1
ATOM 1238 C C . PHE A 1 154 ? -14.727 13.695 8.531 1 92.31 154 PHE A C 1
ATOM 1240 O O . PHE A 1 154 ? -14.383 14.648 9.242 1 92.31 154 PHE A O 1
ATOM 1247 N N . TYR A 1 155 ? -14.234 13.453 7.355 1 93.12 155 TYR A N 1
ATOM 1248 C CA . TYR A 1 155 ? -13.188 14.281 6.773 1 93.12 155 TYR A CA 1
ATOM 1249 C C . TYR A 1 155 ? -13.664 15.727 6.621 1 93.12 155 TYR A C 1
ATOM 1251 O O . TYR A 1 155 ? -12.969 16.656 7.027 1 93.12 155 TYR A O 1
ATOM 1259 N N . TYR A 1 156 ? -14.742 15.984 6.137 1 90.56 156 TYR A N 1
ATOM 1260 C CA . TYR A 1 156 ? -15.258 17.328 5.898 1 90.56 156 TYR A CA 1
ATOM 1261 C C . TYR A 1 156 ? -15.641 18 7.207 1 90.56 156 TYR A C 1
ATOM 1263 O O . TYR A 1 156 ? -15.492 19.219 7.348 1 90.56 156 TYR A O 1
ATOM 1271 N N . ASP A 1 157 ? -16.094 17.203 8.141 1 86.25 157 ASP A N 1
ATOM 1272 C CA . ASP A 1 157 ? -16.359 17.75 9.469 1 86.25 157 ASP A CA 1
ATOM 1273 C C . ASP A 1 157 ? -15.078 18.281 10.117 1 86.25 157 ASP A C 1
ATOM 1275 O O . ASP A 1 157 ? -15.07 19.375 10.695 1 86.25 157 ASP A O 1
ATOM 1279 N N . GLU A 1 158 ? -14.031 17.531 9.961 1 87.5 158 GLU A N 1
ATOM 1280 C CA . GLU A 1 158 ? -12.75 17.922 10.531 1 87.5 158 GLU A CA 1
ATOM 1281 C C . GLU A 1 158 ? -12.148 19.109 9.781 1 87.5 158 GLU A C 1
ATOM 1283 O O . GLU A 1 158 ? -11.484 19.953 10.375 1 87.5 158 GLU A O 1
ATOM 1288 N N . LEU A 1 159 ? -12.336 19.141 8.516 1 86.94 159 LEU A N 1
ATOM 1289 C CA . LEU A 1 159 ? -11.836 20.234 7.691 1 86.94 159 LEU A CA 1
ATOM 1290 C C . LEU A 1 159 ? -12.547 21.531 8.039 1 86.94 159 LEU A C 1
ATOM 1292 O O . LEU A 1 159 ? -11.922 22.594 8.078 1 86.94 159 LEU A O 1
ATOM 1296 N N . GLY A 1 160 ? -13.867 21.484 8.195 1 78.69 160 GLY A N 1
ATOM 1297 C CA . GLY A 1 160 ? -14.641 22.672 8.57 1 78.69 160 GLY A CA 1
ATOM 1298 C C . GLY A 1 160 ? -14.281 23.203 9.945 1 78.69 160 GLY A C 1
ATOM 1299 O O . GLY A 1 160 ? -14.219 24.422 10.148 1 78.69 160 GLY A O 1
ATOM 1300 N N . HIS A 1 161 ? -14.039 22.312 10.773 1 67.5 161 HIS A N 1
ATOM 1301 C CA . HIS A 1 161 ? -13.648 22.75 12.109 1 67.5 161 HIS A CA 1
ATOM 1302 C C . HIS A 1 161 ? -12.273 23.422 12.094 1 67.5 161 HIS A C 1
ATOM 1304 O O . HIS A 1 161 ? -12.023 24.344 12.859 1 67.5 161 HIS A O 1
ATOM 1310 N N . SER A 1 162 ? -11.445 23.078 11.203 1 61.69 162 SER A N 1
ATOM 1311 C CA . SER A 1 162 ? -10.102 23.641 11.117 1 61.69 162 SER A CA 1
ATOM 1312 C C . SER A 1 162 ? -10.141 25.062 10.578 1 61.69 162 SER A C 1
ATOM 1314 O O . SER A 1 162 ? -9.398 25.938 11.047 1 61.69 162 SER A O 1
ATOM 1316 N N . VAL A 1 163 ? -10.953 25.312 9.664 1 62.59 163 VAL A N 1
ATOM 1317 C CA . VAL A 1 163 ? -11.078 26.641 9.07 1 62.59 163 VAL A CA 1
ATOM 1318 C C . VAL A 1 163 ? -11.688 27.609 10.078 1 62.59 163 VAL A C 1
ATOM 1320 O O . VAL A 1 163 ? -11.25 28.75 10.203 1 62.59 163 VAL A O 1
ATOM 1323 N N . VAL A 1 164 ? -12.648 27.156 10.859 1 59.56 164 VAL A N 1
ATOM 1324 C CA . VAL A 1 164 ? -13.312 28.016 11.836 1 59.56 164 VAL A CA 1
ATOM 1325 C C . VAL A 1 164 ? -12.352 28.344 12.977 1 59.56 164 VAL A C 1
ATOM 1327 O O . VAL A 1 164 ? -12.289 29.484 13.43 1 59.56 164 VAL A O 1
ATOM 1330 N N . GLN A 1 165 ? -11.664 27.469 13.297 1 54.62 165 GLN A N 1
ATOM 1331 C CA . GLN A 1 165 ? -10.727 27.719 14.391 1 54.62 165 GLN A CA 1
ATOM 1332 C C . GLN A 1 165 ? -9.625 28.688 13.969 1 54.62 165 GLN A C 1
ATOM 1334 O O . GLN A 1 165 ? -9.211 29.547 14.742 1 54.62 165 GLN A O 1
ATOM 1339 N N . ASP A 1 166 ? -9.195 28.594 12.789 1 55 166 ASP A N 1
ATOM 1340 C CA . ASP A 1 166 ? -8.188 29.531 12.297 1 55 166 ASP A CA 1
ATOM 1341 C C . ASP A 1 166 ? -8.758 30.953 12.203 1 55 166 ASP A C 1
ATOM 1343 O O . ASP A 1 166 ? -8.07 31.922 12.523 1 55 166 ASP A O 1
ATOM 1347 N N . ASN A 1 167 ? -10.008 31.047 11.891 1 56.25 167 ASN A N 1
ATOM 1348 C CA . ASN A 1 167 ? -10.648 32.375 11.781 1 56.25 167 ASN A CA 1
ATOM 1349 C C . ASN A 1 167 ? -10.969 32.938 13.156 1 56.25 167 ASN A C 1
ATOM 1351 O O . ASN A 1 167 ? -10.945 34.156 13.336 1 56.25 167 ASN A O 1
ATOM 1355 N N . THR A 1 168 ? -11.352 32.156 14.078 1 54.72 168 THR A N 1
ATOM 1356 C CA . THR A 1 168 ? -11.664 32.688 15.406 1 54.72 168 THR A CA 1
ATOM 1357 C C . THR A 1 168 ? -10.398 33.125 16.125 1 54.72 168 THR A C 1
ATOM 1359 O O . THR A 1 168 ? -10.414 34.094 16.906 1 54.72 168 THR A O 1
ATOM 1362 N N . THR A 1 169 ? -9.398 32.469 15.82 1 55.19 169 THR A N 1
ATOM 1363 C CA . THR A 1 169 ? -8.148 32.906 16.438 1 55.19 169 THR A CA 1
ATOM 1364 C C . THR A 1 169 ? -7.66 34.219 15.797 1 55.19 169 THR A C 1
ATOM 1366 O O . THR A 1 169 ? -7.082 35.062 16.484 1 55.19 169 THR A O 1
ATOM 1369 N N . ASN A 1 170 ? -8.055 34.406 14.562 1 52.5 170 ASN A N 1
ATOM 1370 C CA . ASN A 1 170 ? -7.691 35.656 13.906 1 52.5 170 ASN A CA 1
ATOM 1371 C C . ASN A 1 170 ? -8.664 36.781 14.266 1 52.5 170 ASN A C 1
ATOM 1373 O O . ASN A 1 170 ? -8.359 37.969 14.062 1 52.5 170 ASN A O 1
ATOM 1377 N N . GLY A 1 171 ? -9.859 36.406 14.68 1 51.06 171 GLY A N 1
ATOM 1378 C CA . GLY A 1 171 ? -10.852 37.406 15.047 1 51.06 171 GLY A CA 1
ATOM 1379 C C . GLY A 1 171 ? -10.578 38.062 16.391 1 51.06 171 GLY A C 1
ATOM 1380 O O . GLY A 1 171 ? -11.266 39 16.781 1 51.06 171 GLY A O 1
ATOM 1381 N N . ASN A 1 172 ? -9.992 37.312 17.203 1 44.88 172 ASN A N 1
ATOM 1382 C CA . ASN A 1 172 ? -9.734 37.938 18.484 1 44.88 172 ASN A CA 1
ATOM 1383 C C . ASN A 1 172 ? -8.609 38.969 18.391 1 44.88 172 ASN A C 1
ATOM 1385 O O . ASN A 1 172 ? -7.52 38.75 18.922 1 44.88 172 ASN A O 1
ATOM 1389 N N . ILE A 1 173 ? -8.328 39.5 17.125 1 47.28 173 ILE A N 1
ATOM 1390 C CA . ILE A 1 173 ? -7.441 40.656 17.062 1 47.28 173 ILE A CA 1
ATOM 1391 C C . ILE A 1 173 ? -8.062 41.812 17.828 1 47.28 173 ILE A C 1
ATOM 1393 O O . ILE A 1 173 ? -9.25 42.094 17.672 1 47.28 173 ILE A O 1
ATOM 1397 N N . MET A 1 174 ? -7.254 42.531 18.625 1 45.56 174 MET A N 1
ATOM 1398 C CA . MET A 1 174 ? -7.297 43.531 19.672 1 45.56 174 MET A CA 1
ATOM 1399 C C . MET A 1 174 ? -7.945 44.812 19.141 1 45.56 174 MET A C 1
ATOM 1401 O O . MET A 1 174 ? -7.438 45.438 18.203 1 45.56 174 MET A O 1
ATOM 1405 N N . ILE A 1 175 ? -9.273 44.875 19.25 1 46.19 175 ILE A N 1
ATOM 1406 C CA . ILE A 1 175 ? -9.867 46.219 19.141 1 46.19 175 ILE A CA 1
ATOM 1407 C C . ILE A 1 175 ? -9.18 47.156 20.109 1 46.19 175 ILE A C 1
ATOM 1409 O O . ILE A 1 175 ? -9.156 46.906 21.312 1 46.19 175 ILE A O 1
ATOM 1413 N N . PRO A 1 176 ? -8.289 48.094 19.641 1 49.94 176 PRO A N 1
ATOM 1414 C CA . PRO A 1 176 ? -7.652 49.062 20.531 1 49.94 176 PRO A CA 1
ATOM 1415 C C . PRO A 1 176 ? -8.664 49.906 21.312 1 49.94 176 PRO A C 1
ATOM 1417 O O . PRO A 1 176 ? -9.758 50.188 20.828 1 49.94 176 PRO A O 1
ATOM 1420 N N . PRO A 1 177 ? -8.617 49.969 22.703 1 46.5 177 PRO A N 1
ATOM 1421 C CA . PRO A 1 177 ? -9.562 50.75 23.484 1 46.5 177 PRO A CA 1
ATOM 1422 C C . PRO A 1 177 ? -9.578 52.219 23.047 1 46.5 177 PRO A C 1
ATOM 1424 O O . PRO A 1 177 ? -8.531 52.781 22.703 1 46.5 177 PRO A O 1
ATOM 1427 N N . GLN A 1 178 ? -10.664 52.688 22.5 1 42.88 178 GLN A N 1
ATOM 1428 C CA . GLN A 1 178 ? -10.883 54.094 22.141 1 42.88 178 GLN A CA 1
ATOM 1429 C C . GLN A 1 178 ? -10.633 55 23.344 1 42.88 178 GLN A C 1
ATOM 1431 O O . GLN A 1 178 ? -11.188 54.781 24.422 1 42.88 178 GLN A O 1
ATOM 1436 N N . SER A 1 179 ? -9.5 55.75 23.359 1 44.75 179 SER A N 1
ATOM 1437 C CA . SER A 1 179 ? -9.195 56.812 24.312 1 44.75 179 SER A CA 1
ATOM 1438 C C . SER A 1 179 ? -10.336 57.812 24.375 1 44.75 179 SER A C 1
ATOM 1440 O O . SER A 1 179 ? -10.68 58.438 23.375 1 44.75 179 SER A O 1
ATOM 1442 N N . THR A 1 180 ? -11.344 57.75 25.359 1 39.66 180 THR A N 1
ATOM 1443 C CA . THR A 1 180 ? -11.977 59 25.766 1 39.66 180 THR A CA 1
ATOM 1444 C C . THR A 1 180 ? -10.984 59.906 26.484 1 39.66 180 THR A C 1
ATOM 1446 O O . THR A 1 180 ? -10.172 59.438 27.281 1 39.66 180 THR A O 1
ATOM 1449 N N . MET B 1 1 ? 32.531 28.203 6.184 1 37.12 1 MET B N 1
ATOM 1450 C CA . MET B 1 1 ? 31.453 27.594 5.395 1 37.12 1 MET B CA 1
ATOM 1451 C C . MET B 1 1 ? 30.438 26.906 6.301 1 37.12 1 MET B C 1
ATOM 1453 O O . MET B 1 1 ? 30.75 25.906 6.949 1 37.12 1 MET B O 1
ATOM 1457 N N . SER B 1 2 ? 29.328 27.531 6.863 1 44.38 2 SER B N 1
ATOM 1458 C CA . SER B 1 2 ? 28.578 27.406 8.109 1 44.38 2 SER B CA 1
ATOM 1459 C C . SER B 1 2 ? 27.703 26.141 8.102 1 44.38 2 SER B C 1
ATOM 1461 O O . SER B 1 2 ? 27.391 25.609 7.035 1 44.38 2 SER B O 1
ATOM 1463 N N . VAL B 1 3 ? 27.562 25.438 9.289 1 49.56 3 VAL B N 1
ATOM 1464 C CA . VAL B 1 3 ? 26.719 24.312 9.672 1 49.56 3 VAL B CA 1
ATOM 1465 C C . VAL B 1 3 ? 25.391 24.375 8.906 1 49.56 3 VAL B C 1
ATOM 1467 O O . VAL B 1 3 ? 24.797 23.344 8.609 1 49.56 3 VAL B O 1
ATOM 1470 N N . GLU B 1 4 ? 24.891 25.484 8.617 1 51.22 4 GLU B N 1
ATOM 1471 C CA . GLU B 1 4 ? 23.641 25.719 7.906 1 51.22 4 GLU B CA 1
ATOM 1472 C C . GLU B 1 4 ? 23.75 25.281 6.449 1 51.22 4 GLU B C 1
ATOM 1474 O O . GLU B 1 4 ? 22.797 24.719 5.898 1 51.22 4 GLU B O 1
ATOM 1479 N N . VAL B 1 5 ? 24.844 25.547 5.82 1 52.62 5 VAL B N 1
ATOM 1480 C CA . VAL B 1 5 ? 25.062 25.172 4.426 1 52.62 5 VAL B CA 1
ATOM 1481 C C . VAL B 1 5 ? 25.141 23.656 4.301 1 52.62 5 VAL B C 1
ATOM 1483 O O . VAL B 1 5 ? 24.688 23.094 3.301 1 52.62 5 VAL B O 1
ATOM 1486 N N . SER B 1 6 ? 25.625 23.047 5.285 1 51.69 6 SER B N 1
ATOM 1487 C CA . SER B 1 6 ? 25.859 21.609 5.246 1 51.69 6 SER B CA 1
ATOM 1488 C C . SER B 1 6 ? 24.547 20.828 5.254 1 51.69 6 SER B C 1
ATOM 1490 O O . SER B 1 6 ? 24.5 19.672 4.836 1 51.69 6 SER B O 1
ATOM 1492 N N . ARG B 1 7 ? 23.578 21.391 5.887 1 57.06 7 ARG B N 1
ATOM 1493 C CA . ARG B 1 7 ? 22.312 20.688 6.027 1 57.06 7 ARG B CA 1
ATOM 1494 C C . ARG B 1 7 ? 21.516 20.734 4.727 1 57.06 7 ARG B C 1
ATOM 1496 O O . ARG B 1 7 ? 20.719 19.828 4.457 1 57.06 7 ARG B O 1
ATOM 1503 N N . LYS B 1 8 ? 21.938 21.5 3.803 1 64.38 8 LYS B N 1
ATOM 1504 C CA . LYS B 1 8 ? 21.172 21.734 2.582 1 64.38 8 LYS B CA 1
ATOM 1505 C C . LYS B 1 8 ? 21.656 20.828 1.449 1 64.38 8 LYS B C 1
ATOM 1507 O O . LYS B 1 8 ? 20.969 20.656 0.443 1 64.38 8 LYS B O 1
ATOM 1512 N N . TYR B 1 9 ? 22.859 20.203 1.698 1 59.25 9 TYR B N 1
ATOM 1513 C CA . TYR B 1 9 ? 23.422 19.406 0.607 1 59.25 9 TYR B CA 1
ATOM 1514 C C . TYR B 1 9 ? 23.562 17.953 1.011 1 59.25 9 TYR B C 1
ATOM 1516 O O . TYR B 1 9 ? 23.906 17.641 2.152 1 59.25 9 TYR B O 1
ATOM 1524 N N . CYS B 1 10 ? 23.125 17.062 0.21 1 59.94 10 CYS B N 1
ATOM 1525 C CA . CYS B 1 10 ? 23.375 15.625 0.371 1 59.94 10 CYS B CA 1
ATOM 1526 C C . CYS B 1 10 ? 24.812 15.281 -0.03 1 59.94 10 CYS B C 1
ATOM 1528 O O . CYS B 1 10 ? 25.188 15.438 -1.191 1 59.94 10 CYS B O 1
ATOM 1530 N N . PHE B 1 11 ? 25.562 14.789 0.911 1 58.66 11 PHE B N 1
ATOM 1531 C CA . PHE B 1 11 ? 26.953 14.414 0.732 1 58.66 11 PHE B CA 1
ATOM 1532 C C . PHE B 1 11 ? 27.75 15.555 0.115 1 58.66 11 PHE B C 1
ATOM 1534 O O . PHE B 1 11 ? 28.719 15.328 -0.613 1 58.66 11 PHE B O 1
ATOM 1541 N N . GLY B 1 12 ? 27.234 16.75 0.359 1 59.56 12 GLY B N 1
ATOM 1542 C CA . GLY B 1 12 ? 27.938 17.906 -0.184 1 59.56 12 GLY B CA 1
ATOM 1543 C C . GLY B 1 12 ? 27.766 18.062 -1.683 1 59.56 12 GLY B C 1
ATOM 1544 O O . GLY B 1 12 ? 28.375 18.938 -2.297 1 59.56 12 GLY B O 1
ATOM 1545 N N . LEU B 1 13 ? 26.938 17.172 -2.318 1 58.91 13 LEU B N 1
ATOM 1546 C CA . LEU B 1 13 ? 26.891 17.141 -3.775 1 58.91 13 LEU B CA 1
ATOM 1547 C C . LEU B 1 13 ? 25.578 17.734 -4.285 1 58.91 13 LEU B C 1
ATOM 1549 O O . LEU B 1 13 ? 25.578 18.547 -5.219 1 58.91 13 LEU B O 1
ATOM 1553 N N . VAL B 1 14 ? 24.641 17.312 -3.65 1 68.75 14 VAL B N 1
ATOM 1554 C CA . VAL B 1 14 ? 23.344 17.688 -4.227 1 68.75 14 VAL B CA 1
ATOM 1555 C C . VAL B 1 14 ? 22.469 18.312 -3.156 1 68.75 14 VAL B C 1
ATOM 1557 O O . VAL B 1 14 ? 22.453 17.859 -2.008 1 68.75 14 VAL B O 1
ATOM 1560 N N . ASP B 1 15 ? 21.922 19.453 -3.543 1 83.81 15 ASP B N 1
ATOM 1561 C CA . ASP B 1 15 ? 20.875 20.047 -2.725 1 83.81 15 ASP B CA 1
ATOM 1562 C C . ASP B 1 15 ? 19.812 19.016 -2.334 1 83.81 15 ASP B C 1
ATOM 1564 O O . ASP B 1 15 ? 19.438 18.156 -3.146 1 83.81 15 ASP B O 1
ATOM 1568 N N . ILE B 1 16 ? 19.562 18.984 -1.042 1 86.12 16 ILE B N 1
ATOM 1569 C CA . ILE B 1 16 ? 18.641 17.984 -0.492 1 86.12 16 ILE B CA 1
ATOM 1570 C C . ILE B 1 16 ? 17.328 18.016 -1.275 1 86.12 16 ILE B C 1
ATOM 1572 O O . ILE B 1 16 ? 16.766 16.969 -1.582 1 86.12 16 ILE B O 1
ATOM 1576 N N . ARG B 1 17 ? 16.859 19.094 -1.62 1 85.5 17 ARG B N 1
ATOM 1577 C CA . ARG B 1 17 ? 15.594 19.219 -2.35 1 85.5 17 ARG B CA 1
ATOM 1578 C C . ARG B 1 17 ? 15.719 18.656 -3.758 1 85.5 17 ARG B C 1
ATOM 1580 O O . ARG B 1 17 ? 14.781 18.031 -4.266 1 85.5 17 ARG B O 1
ATOM 1587 N N . CYS B 1 18 ? 16.844 18.922 -4.293 1 88.5 18 CYS B N 1
ATOM 1588 C CA . CYS B 1 18 ? 17.109 18.312 -5.594 1 88.5 18 CYS B CA 1
ATOM 1589 C C . CYS B 1 18 ? 17.172 16.781 -5.477 1 88.5 18 CYS B C 1
ATOM 1591 O O . CYS B 1 18 ? 16.625 16.078 -6.312 1 88.5 18 CYS B O 1
ATOM 1593 N N . GLY B 1 19 ? 17.875 16.344 -4.457 1 90 19 GLY B N 1
ATOM 1594 C CA . GLY B 1 19 ? 17.938 14.906 -4.211 1 90 19 GLY B CA 1
ATOM 1595 C C . GLY B 1 19 ? 16.562 14.266 -4.051 1 90 19 GLY B C 1
ATOM 1596 O O . GLY B 1 19 ? 16.312 13.195 -4.598 1 90 19 GLY B O 1
ATOM 1597 N N . ILE B 1 20 ? 15.672 14.922 -3.402 1 93.12 20 ILE B N 1
ATOM 1598 C CA . ILE B 1 20 ? 14.32 14.422 -3.188 1 93.12 20 ILE B CA 1
ATOM 1599 C C . ILE B 1 20 ? 13.578 14.336 -4.523 1 93.12 20 ILE B C 1
ATOM 1601 O O . ILE B 1 20 ? 12.875 13.359 -4.789 1 93.12 20 ILE B O 1
ATOM 1605 N N . LYS B 1 21 ? 13.805 15.305 -5.332 1 92.5 21 LYS B N 1
ATOM 1606 C CA . LYS B 1 21 ? 13.172 15.297 -6.648 1 92.5 21 LYS B CA 1
ATOM 1607 C C . LYS B 1 21 ? 13.648 14.109 -7.48 1 92.5 21 LYS B C 1
ATOM 1609 O O . LYS B 1 21 ? 12.836 13.445 -8.133 1 92.5 21 LYS B O 1
ATOM 1614 N N . ILE B 1 22 ? 14.867 13.875 -7.395 1 92.12 22 ILE B N 1
ATOM 1615 C CA . ILE B 1 22 ? 15.453 12.773 -8.148 1 92.12 22 ILE B CA 1
ATOM 1616 C C . ILE B 1 22 ? 14.906 11.445 -7.629 1 92.12 22 ILE B C 1
ATOM 1618 O O . ILE B 1 22 ? 14.477 10.594 -8.414 1 92.12 22 ILE B O 1
ATOM 1622 N N . ILE B 1 23 ? 14.891 11.289 -6.352 1 95.12 23 ILE B N 1
ATOM 1623 C CA . ILE B 1 23 ? 14.383 10.078 -5.727 1 95.12 23 ILE B CA 1
ATOM 1624 C C . ILE B 1 23 ? 12.922 9.867 -6.121 1 95.12 23 ILE B C 1
ATOM 1626 O O . ILE B 1 23 ? 12.531 8.773 -6.527 1 95.12 23 ILE B O 1
ATOM 1630 N N . ALA B 1 24 ? 12.156 10.844 -6.035 1 96.06 24 ALA B N 1
ATOM 1631 C CA . ALA B 1 24 ? 10.734 10.742 -6.348 1 96.06 24 ALA B CA 1
ATOM 1632 C C . ALA B 1 24 ? 10.516 10.398 -7.82 1 96.06 24 ALA B C 1
ATOM 1634 O O . ALA B 1 24 ? 9.75 9.492 -8.141 1 96.06 24 ALA B O 1
ATOM 1635 N N . ILE B 1 25 ? 11.234 11.07 -8.695 1 94.62 25 ILE B N 1
ATOM 1636 C CA . ILE B 1 25 ? 11.047 10.883 -10.125 1 94.62 25 ILE B CA 1
ATOM 1637 C C . ILE B 1 25 ? 11.5 9.477 -10.523 1 94.62 25 ILE B C 1
ATOM 1639 O O . ILE B 1 25 ? 10.82 8.789 -11.289 1 94.62 25 ILE B O 1
ATOM 1643 N N . LEU B 1 26 ? 12.602 9.078 -10.016 1 95.38 26 LEU B N 1
ATOM 1644 C CA . LEU B 1 26 ? 13.094 7.742 -10.32 1 95.38 26 LEU B CA 1
ATOM 1645 C C . LEU B 1 26 ? 12.102 6.68 -9.844 1 95.38 26 LEU B C 1
ATOM 1647 O O . LEU B 1 26 ? 11.789 5.746 -10.586 1 95.38 26 LEU B O 1
ATOM 1651 N N . ASN B 1 27 ? 11.648 6.852 -8.68 1 96.62 27 ASN B N 1
ATOM 1652 C CA . ASN B 1 27 ? 10.68 5.895 -8.164 1 96.62 27 ASN B CA 1
ATOM 1653 C C . ASN B 1 27 ? 9.383 5.914 -8.969 1 96.62 27 ASN B C 1
ATOM 1655 O O . ASN B 1 27 ? 8.789 4.863 -9.219 1 96.62 27 ASN B O 1
ATOM 1659 N N . ILE B 1 28 ? 8.938 7.027 -9.375 1 96.06 28 ILE B N 1
ATOM 1660 C CA . ILE B 1 28 ? 7.723 7.145 -10.172 1 96.06 28 ILE B CA 1
ATOM 1661 C C . ILE B 1 28 ? 7.895 6.379 -11.484 1 96.06 28 ILE B C 1
ATOM 1663 O O . ILE B 1 28 ? 7.012 5.621 -11.891 1 96.06 28 ILE B O 1
ATOM 1667 N N . CYS B 1 29 ? 9.031 6.547 -11.992 1 95.5 29 CYS B N 1
ATOM 1668 C CA . CYS B 1 29 ? 9.305 5.859 -13.25 1 95.5 29 CYS B CA 1
ATOM 1669 C C . CYS B 1 29 ? 9.328 4.348 -13.047 1 95.5 29 CYS B C 1
ATOM 1671 O O . CYS B 1 29 ? 8.734 3.605 -13.828 1 95.5 29 CYS B O 1
ATOM 1673 N N . VAL B 1 30 ? 9.969 3.943 -12.055 1 94.25 30 VAL B N 1
ATOM 1674 C CA . VAL B 1 30 ? 10.109 2.518 -11.773 1 94.25 30 VAL B CA 1
ATOM 1675 C C . VAL B 1 30 ? 8.727 1.906 -11.531 1 94.25 30 VAL B C 1
ATOM 1677 O O . VAL B 1 30 ? 8.406 0.854 -12.086 1 94.25 30 VAL B O 1
ATOM 1680 N N . TRP B 1 31 ? 7.898 2.533 -10.758 1 94.81 31 TRP B N 1
ATOM 1681 C CA . TRP B 1 31 ? 6.602 1.965 -10.398 1 94.81 31 TRP B CA 1
ATOM 1682 C C . TRP B 1 31 ? 5.629 2.049 -11.578 1 94.81 31 TRP B C 1
ATOM 1684 O O . TRP B 1 31 ? 4.793 1.163 -11.758 1 94.81 31 TRP B O 1
ATOM 1694 N N . LEU B 1 32 ? 5.809 3.074 -12.375 1 95 32 LEU B N 1
ATOM 1695 C CA . LEU B 1 32 ? 5 3.143 -13.586 1 95 32 LEU B CA 1
ATOM 1696 C C . LEU B 1 32 ? 5.332 1.993 -14.523 1 95 32 LEU B C 1
ATOM 1698 O O . LEU B 1 32 ? 4.434 1.353 -15.078 1 95 32 LEU B O 1
ATOM 1702 N N . LEU B 1 33 ? 6.582 1.767 -14.625 1 94.88 33 LEU B N 1
ATOM 1703 C CA . LEU B 1 33 ? 7.012 0.664 -15.477 1 94.88 33 LEU B CA 1
ATOM 1704 C C . LEU B 1 33 ? 6.512 -0.67 -14.938 1 94.88 33 LEU B C 1
ATOM 1706 O O . LEU B 1 33 ? 6.047 -1.521 -15.703 1 94.88 33 LEU B O 1
ATOM 1710 N N . ALA B 1 34 ? 6.602 -0.838 -13.672 1 93.44 34 ALA B N 1
ATOM 1711 C CA . ALA B 1 34 ? 6.141 -2.072 -13.047 1 93.44 34 ALA B CA 1
ATOM 1712 C C . ALA B 1 34 ? 4.645 -2.275 -13.266 1 93.44 34 ALA B C 1
ATOM 1714 O O . ALA B 1 34 ? 4.195 -3.395 -13.523 1 93.44 34 ALA B O 1
ATOM 1715 N N . ILE B 1 35 ? 3.9 -1.255 -13.148 1 93.75 35 ILE B N 1
ATOM 1716 C CA . ILE B 1 35 ? 2.461 -1.329 -13.367 1 93.75 35 ILE B CA 1
ATOM 1717 C C . ILE B 1 35 ? 2.18 -1.761 -14.805 1 93.75 35 ILE B C 1
ATOM 1719 O O . ILE B 1 35 ? 1.336 -2.627 -15.047 1 93.75 35 ILE B O 1
ATOM 1723 N N . ILE B 1 36 ? 2.908 -1.171 -15.719 1 93.81 36 ILE B N 1
ATOM 1724 C CA . ILE B 1 36 ? 2.73 -1.495 -17.125 1 93.81 36 ILE B CA 1
ATOM 1725 C C . ILE B 1 36 ? 3.061 -2.967 -17.375 1 93.81 36 ILE B C 1
ATOM 1727 O O . ILE B 1 36 ? 2.326 -3.67 -18.062 1 93.81 36 ILE B O 1
ATOM 1731 N N . LEU B 1 37 ? 4.074 -3.408 -16.781 1 93.56 37 LEU B N 1
ATOM 1732 C CA . LEU B 1 37 ? 4.465 -4.809 -16.922 1 93.56 37 LEU B CA 1
ATOM 1733 C C . LEU B 1 37 ? 3.398 -5.73 -16.344 1 93.56 37 LEU B C 1
ATOM 1735 O O . LEU B 1 37 ? 3.051 -6.746 -16.953 1 93.56 37 LEU B O 1
ATOM 1739 N N . ASN B 1 38 ? 2.912 -5.387 -15.242 1 92.06 38 ASN B N 1
ATOM 1740 C CA . ASN B 1 38 ? 1.872 -6.203 -14.625 1 92.06 38 ASN B CA 1
ATOM 1741 C C . ASN B 1 38 ? 0.604 -6.23 -15.477 1 92.06 38 ASN B C 1
ATOM 1743 O O . ASN B 1 38 ? -0.078 -7.254 -15.547 1 92.06 38 ASN B O 1
ATOM 1747 N N . LEU B 1 39 ? 0.309 -5.141 -16.031 1 92.44 39 LEU B N 1
ATOM 1748 C CA . LEU B 1 39 ? -0.838 -5.102 -16.938 1 92.44 39 LEU B CA 1
ATOM 1749 C C . LEU B 1 39 ? -0.635 -6.043 -18.109 1 92.44 39 LEU B C 1
ATOM 1751 O O . LEU B 1 39 ? -1.561 -6.754 -18.516 1 92.44 39 LEU B O 1
ATOM 1755 N N . PHE B 1 40 ? 0.549 -6.055 -18.641 1 92.06 40 PHE B N 1
ATOM 1756 C CA . PHE B 1 40 ? 0.877 -6.965 -19.734 1 92.06 40 PHE B CA 1
ATOM 1757 C C . PHE B 1 40 ? 0.723 -8.414 -19.297 1 92.06 40 PHE B C 1
ATOM 1759 O O . PHE B 1 40 ? 0.123 -9.227 -20 1 92.06 40 PHE B O 1
ATOM 1766 N N . PHE B 1 41 ? 1.179 -8.703 -18.141 1 89.56 41 PHE B N 1
ATOM 1767 C CA . PHE B 1 41 ? 1.072 -10.062 -17.609 1 89.56 41 PHE B CA 1
ATOM 1768 C C . PHE B 1 41 ? -0.385 -10.438 -17.375 1 89.56 41 PHE B C 1
ATOM 1770 O O . PHE B 1 41 ? -0.788 -11.578 -17.625 1 89.56 41 PHE B O 1
ATOM 1777 N N . LEU B 1 42 ? -1.088 -9.523 -16.859 1 91.62 42 LEU B N 1
ATOM 1778 C CA . LEU B 1 42 ? -2.504 -9.773 -16.609 1 91.62 42 LEU B CA 1
ATOM 1779 C C . LEU B 1 42 ? -3.225 -10.117 -17.906 1 91.62 42 LEU B C 1
ATOM 1781 O O . LEU B 1 42 ? -4.012 -11.07 -17.953 1 91.62 42 LEU B O 1
ATOM 1785 N N . ILE B 1 43 ? -2.9 -9.445 -18.953 1 90.06 43 ILE B N 1
ATOM 1786 C CA . ILE B 1 43 ? -3.504 -9.68 -20.266 1 90.06 43 ILE B CA 1
ATOM 1787 C C . ILE B 1 43 ? -3.123 -11.07 -20.766 1 90.06 43 ILE B C 1
ATOM 1789 O O . ILE B 1 43 ? -3.963 -11.805 -21.297 1 90.06 43 ILE B O 1
ATOM 1793 N N . VAL B 1 44 ? -1.928 -11.445 -20.578 1 88 44 VAL B N 1
ATOM 1794 C CA . VAL B 1 44 ? -1.447 -12.758 -21 1 88 44 VAL B CA 1
ATOM 1795 C C . VAL B 1 44 ? -2.205 -13.859 -20.266 1 88 44 VAL B C 1
ATOM 1797 O O . VAL B 1 44 ? -2.607 -14.852 -20.859 1 88 44 VAL B O 1
ATOM 1800 N N . ILE B 1 45 ? -2.396 -13.688 -18.969 1 84.88 45 ILE B N 1
ATOM 1801 C CA . ILE B 1 45 ? -3.119 -14.672 -18.172 1 84.88 45 ILE B CA 1
ATOM 1802 C C . ILE B 1 45 ? -4.559 -14.781 -18.656 1 84.88 45 ILE B C 1
ATOM 1804 O O . ILE B 1 45 ? -5.09 -15.883 -18.812 1 84.88 45 ILE B O 1
ATOM 1808 N N . LEU B 1 46 ? -5.199 -13.734 -18.906 1 86.88 46 LEU B N 1
ATOM 1809 C CA . LEU B 1 46 ? -6.594 -13.719 -19.344 1 86.88 46 LEU B CA 1
ATOM 1810 C C . LEU B 1 46 ? -6.746 -14.336 -20.719 1 86.88 46 LEU B C 1
ATOM 1812 O O . LEU B 1 46 ? -7.73 -15.023 -21 1 86.88 46 LEU B O 1
ATOM 1816 N N . LYS B 1 47 ? -5.762 -14.211 -21.578 1 84.19 47 LYS B N 1
ATOM 1817 C CA . LYS B 1 47 ? -5.801 -14.75 -22.938 1 84.19 47 LYS B CA 1
ATOM 1818 C C . LYS B 1 47 ? -5.578 -16.266 -22.938 1 84.19 47 LYS B C 1
ATOM 1820 O O . LYS B 1 47 ? -6.125 -16.969 -23.781 1 84.19 47 LYS B O 1
ATOM 1825 N N . SER B 1 48 ? -4.727 -16.766 -22.109 1 76.81 48 SER B N 1
ATOM 1826 C CA . SER B 1 48 ? -4.445 -18.203 -22.062 1 76.81 48 SER B CA 1
ATOM 1827 C C . SER B 1 48 ? -5.684 -19 -21.672 1 76.81 48 SER B C 1
ATOM 1829 O O . SER B 1 48 ? -5.863 -20.141 -22.109 1 76.81 48 SER B O 1
ATOM 1831 N N . LYS B 1 49 ? -6.426 -18.594 -20.812 1 68.12 49 LYS B N 1
ATOM 1832 C CA . LYS B 1 49 ? -7.625 -19.312 -20.391 1 68.12 49 LYS B CA 1
ATOM 1833 C C . LYS B 1 49 ? -8.648 -19.391 -21.531 1 68.12 49 LYS B C 1
ATOM 1835 O O . LYS B 1 49 ? -9.32 -20.406 -21.688 1 68.12 49 LYS B O 1
ATOM 1840 N N . VAL B 1 50 ? -8.758 -18.344 -22.141 1 59.75 50 VAL B N 1
ATOM 1841 C CA . VAL B 1 50 ? -9.695 -18.406 -23.25 1 59.75 50 VAL B CA 1
ATOM 1842 C C . VAL B 1 50 ? -9.328 -19.562 -24.172 1 59.75 50 VAL B C 1
ATOM 1844 O O . VAL B 1 50 ? -10.203 -20.234 -24.719 1 59.75 50 VAL B O 1
ATOM 1847 N N . HIS B 1 51 ? -8.094 -19.906 -24.094 1 55.62 51 HIS B N 1
ATOM 1848 C CA . HIS B 1 51 ? -7.68 -20.984 -24.984 1 55.62 51 HIS B CA 1
ATOM 1849 C C . HIS B 1 51 ? -7.824 -22.344 -24.281 1 55.62 51 HIS B C 1
ATOM 1851 O O . HIS B 1 51 ? -8.055 -23.359 -24.953 1 55.62 51 HIS B O 1
ATOM 1857 N N . LEU B 1 52 ? -7.727 -22.469 -22.969 1 54.09 52 LEU B N 1
ATOM 1858 C CA . LEU B 1 52 ? -7.785 -23.734 -22.266 1 54.09 52 LEU B CA 1
ATOM 1859 C C . LEU B 1 52 ? -9.227 -24.203 -22.109 1 54.09 52 LEU B C 1
ATOM 1861 O O . LEU B 1 52 ? -9.477 -25.375 -21.828 1 54.09 52 LEU B O 1
ATOM 1865 N N . PHE B 1 53 ? -10.258 -23.312 -21.875 1 53.16 53 PHE B N 1
ATOM 1866 C CA . PHE B 1 53 ? -11.633 -23.781 -21.812 1 53.16 53 PHE B CA 1
ATOM 1867 C C . PHE B 1 53 ? -11.914 -24.781 -22.938 1 53.16 53 PHE B C 1
ATOM 1869 O O . PHE B 1 53 ? -12.852 -25.578 -22.844 1 53.16 53 PHE B O 1
ATOM 1876 N N . SER B 1 54 ? -11.102 -24.812 -23.922 1 48.12 54 SER B N 1
ATOM 1877 C CA . SER B 1 54 ? -11.406 -25.797 -24.953 1 48.12 54 SER B CA 1
ATOM 1878 C C . SER B 1 54 ? -10.898 -27.172 -24.562 1 48.12 54 SER B C 1
ATOM 1880 O O . SER B 1 54 ? -11.258 -28.172 -25.203 1 48.12 54 SER B O 1
ATOM 1882 N N . SER B 1 55 ? -9.922 -27.344 -23.719 1 50.28 55 SER B N 1
ATOM 1883 C CA . SER B 1 55 ? -9.477 -28.719 -23.562 1 50.28 55 SER B CA 1
ATOM 1884 C C . SER B 1 55 ? -9.938 -29.312 -22.234 1 50.28 55 SER B C 1
ATOM 1886 O O . SER B 1 55 ? -9.93 -28.609 -21.219 1 50.28 55 SER B O 1
ATOM 1888 N N . ASP B 1 56 ? -10.812 -30.375 -21.969 1 51.5 56 ASP B N 1
ATOM 1889 C CA . ASP B 1 56 ? -11.633 -31.125 -21.031 1 51.5 56 ASP B CA 1
ATOM 1890 C C . ASP B 1 56 ? -10.969 -31.203 -19.656 1 51.5 56 ASP B C 1
ATOM 1892 O O . ASP B 1 56 ? -11.625 -31.031 -18.625 1 51.5 56 ASP B O 1
ATOM 1896 N N . ASN B 1 57 ? -9.984 -32.156 -19.281 1 52.16 57 ASN B N 1
ATOM 1897 C CA . ASN B 1 57 ? -9.633 -32.812 -18.031 1 52.16 57 ASN B CA 1
ATOM 1898 C C . ASN B 1 57 ? -8.914 -31.891 -17.078 1 52.16 57 ASN B C 1
ATOM 1900 O O . ASN B 1 57 ? -8.953 -32.094 -15.859 1 52.16 57 ASN B O 1
ATOM 1904 N N . GLY B 1 58 ? -8.234 -30.828 -17.438 1 55.41 58 GLY B N 1
ATOM 1905 C CA . GLY B 1 58 ? -7.238 -30.078 -16.688 1 55.41 58 GLY B CA 1
ATOM 1906 C C . GLY B 1 58 ? -7.691 -28.672 -16.328 1 55.41 58 GLY B C 1
ATOM 1907 O O . GLY B 1 58 ? -6.887 -27.844 -15.906 1 55.41 58 GLY B O 1
ATOM 1908 N N . VAL B 1 59 ? -9.031 -28.609 -16.234 1 60.34 59 VAL B N 1
ATOM 1909 C CA . VAL B 1 59 ? -9.719 -27.328 -16.281 1 60.34 59 VAL B CA 1
ATOM 1910 C C . VAL B 1 59 ? -9.719 -26.688 -14.891 1 60.34 59 VAL B C 1
ATOM 1912 O O . VAL B 1 59 ? -9.453 -25.5 -14.75 1 60.34 59 VAL B O 1
ATOM 1915 N N . GLU B 1 60 ? -9.984 -27.562 -13.812 1 63.22 60 GLU B N 1
ATOM 1916 C CA . GLU B 1 60 ? -10.094 -26.969 -12.484 1 63.22 60 GLU B CA 1
ATOM 1917 C C . GLU B 1 60 ? -8.742 -26.453 -12 1 63.22 60 GLU B C 1
ATOM 1919 O O . GLU B 1 60 ? -8.648 -25.344 -11.453 1 63.22 60 GLU B O 1
ATOM 1924 N N . GLU B 1 61 ? -7.719 -27.266 -12.125 1 68.25 61 GLU B N 1
ATOM 1925 C CA . GLU B 1 61 ? -6.379 -26.844 -11.711 1 68.25 61 GLU B CA 1
ATOM 1926 C C . GLU B 1 61 ? -5.938 -25.594 -12.469 1 68.25 61 GLU B C 1
ATOM 1928 O O . GLU B 1 61 ? -5.34 -24.688 -11.883 1 68.25 61 GLU B O 1
ATOM 1933 N N . ASN B 1 62 ? -6.406 -25.578 -13.664 1 72.25 62 ASN B N 1
ATOM 1934 C CA . ASN B 1 62 ? -6.039 -24.438 -14.484 1 72.25 62 ASN B CA 1
ATOM 1935 C C . ASN B 1 62 ? -6.781 -23.172 -14.047 1 72.25 62 ASN B C 1
ATOM 1937 O O . ASN B 1 62 ? -6.207 -22.078 -14.031 1 72.25 62 ASN B O 1
ATOM 1941 N N . THR B 1 63 ? -8.008 -23.422 -13.641 1 76.19 63 THR B N 1
ATOM 1942 C CA . THR B 1 63 ? -8.805 -22.297 -13.156 1 76.19 63 THR B CA 1
ATOM 1943 C C . THR B 1 63 ? -8.227 -21.75 -11.859 1 76.19 63 THR B C 1
ATOM 1945 O O . THR B 1 63 ? -8.07 -20.531 -11.711 1 76.19 63 THR B O 1
ATOM 1948 N N . ASN B 1 64 ? -7.898 -22.625 -11.008 1 77.25 64 ASN B N 1
ATOM 1949 C CA . ASN B 1 64 ? -7.336 -22.188 -9.734 1 77.25 64 ASN B CA 1
ATOM 1950 C C . ASN B 1 64 ? -5.984 -21.516 -9.922 1 77.25 64 ASN B C 1
ATOM 1952 O O . ASN B 1 64 ? -5.695 -20.5 -9.266 1 77.25 64 ASN B O 1
ATOM 1956 N N . ASN B 1 65 ? -5.25 -22.031 -10.766 1 78.81 65 ASN B N 1
ATOM 1957 C CA . ASN B 1 65 ? -3.955 -21.422 -11.062 1 78.81 65 ASN B CA 1
ATOM 1958 C C . ASN B 1 65 ? -4.113 -20.047 -11.688 1 78.81 65 ASN B C 1
ATOM 1960 O O . ASN B 1 65 ? -3.344 -19.125 -11.375 1 78.81 65 ASN B O 1
ATOM 1964 N N . GLY B 1 66 ? -5.16 -19.969 -12.492 1 81.56 66 GLY B N 1
ATOM 1965 C CA . GLY B 1 66 ? -5.441 -18.672 -13.094 1 81.56 66 GLY B CA 1
ATOM 1966 C C . GLY B 1 66 ? -5.871 -17.625 -12.078 1 81.56 66 GLY B C 1
ATOM 1967 O O . GLY B 1 66 ? -5.371 -16.5 -12.094 1 81.56 66 GLY B O 1
ATOM 1968 N N . ILE B 1 67 ? -6.641 -18.016 -11.172 1 83.69 67 ILE B N 1
ATOM 1969 C CA . ILE B 1 67 ? -7.141 -17.094 -10.148 1 83.69 67 ILE B CA 1
ATOM 1970 C C . ILE B 1 67 ? -5.996 -16.688 -9.219 1 83.69 67 ILE B C 1
ATOM 1972 O O . ILE B 1 67 ? -5.887 -15.531 -8.836 1 83.69 67 ILE B O 1
ATOM 1976 N N . HIS B 1 68 ? -5.156 -17.562 -8.922 1 82.62 68 HIS B N 1
ATOM 1977 C CA . HIS B 1 68 ? -4.008 -17.266 -8.078 1 82.62 68 HIS B CA 1
ATOM 1978 C C . HIS B 1 68 ? -3.039 -16.312 -8.773 1 82.62 68 HIS B C 1
ATOM 1980 O O . HIS B 1 68 ? -2.484 -15.406 -8.141 1 82.62 68 HIS B O 1
ATOM 1986 N N . ALA B 1 69 ? -2.893 -16.578 -10.008 1 83.81 69 ALA B N 1
ATOM 1987 C CA . ALA B 1 69 ? -2.01 -15.711 -10.781 1 83.81 69 ALA B CA 1
ATOM 1988 C C . ALA B 1 69 ? -2.568 -14.297 -10.852 1 83.81 69 ALA B C 1
ATOM 1990 O O . ALA B 1 69 ? -1.823 -13.32 -10.719 1 83.81 69 ALA B O 1
ATOM 1991 N N . ILE B 1 70 ? -3.832 -14.195 -11.023 1 87.5 70 ILE B N 1
ATOM 1992 C CA . ILE B 1 70 ? -4.488 -12.891 -11.07 1 87.5 70 ILE B CA 1
ATOM 1993 C C . ILE B 1 70 ? -4.352 -12.195 -9.719 1 87.5 70 ILE B C 1
ATOM 1995 O O . ILE B 1 70 ? -4.043 -11.008 -9.656 1 87.5 70 ILE B O 1
ATOM 1999 N N . TYR B 1 71 ? -4.547 -12.953 -8.688 1 85.5 71 TYR B N 1
ATOM 2000 C CA . TYR B 1 71 ? -4.406 -12.398 -7.344 1 85.5 71 TYR B CA 1
ATOM 2001 C C . TYR B 1 71 ? -2.998 -11.859 -7.121 1 85.5 71 TYR B C 1
ATOM 2003 O O . TYR B 1 71 ? -2.826 -10.75 -6.602 1 85.5 71 TYR B O 1
ATOM 2011 N N . GLY B 1 72 ? -2.016 -12.547 -7.543 1 84.06 72 GLY B N 1
ATOM 2012 C CA . GLY B 1 72 ? -0.637 -12.109 -7.398 1 84.06 72 GLY B CA 1
ATOM 2013 C C . GLY B 1 72 ? -0.327 -10.852 -8.188 1 84.06 72 GLY B C 1
ATOM 2014 O O . GLY B 1 72 ? 0.251 -9.898 -7.648 1 84.06 72 GLY B O 1
ATOM 2015 N N . VAL B 1 73 ? -0.764 -10.844 -9.406 1 87.06 73 VAL B N 1
ATOM 2016 C CA . VAL B 1 73 ? -0.48 -9.727 -10.305 1 87.06 73 VAL B CA 1
ATOM 2017 C C . VAL B 1 73 ? -1.203 -8.477 -9.812 1 87.06 73 VAL B C 1
ATOM 2019 O O . VAL B 1 73 ? -0.617 -7.391 -9.766 1 87.06 73 VAL B O 1
ATOM 2022 N N . LEU B 1 74 ? -2.385 -8.672 -9.406 1 89.5 74 LEU B N 1
ATOM 2023 C CA . LEU B 1 74 ? -3.164 -7.512 -8.992 1 89.5 74 LEU B CA 1
ATOM 2024 C C . LEU B 1 74 ? -2.707 -7.02 -7.617 1 89.5 74 LEU B C 1
ATOM 2026 O O . LEU B 1 74 ? -2.721 -5.816 -7.352 1 89.5 74 LEU B O 1
ATOM 2030 N N . SER B 1 75 ? -2.352 -7.867 -6.723 1 88 75 SER B N 1
ATOM 2031 C CA . SER B 1 75 ? -1.783 -7.449 -5.445 1 88 75 SER B CA 1
ATOM 2032 C C . SER B 1 75 ? -0.496 -6.656 -5.645 1 88 75 SER B C 1
ATOM 2034 O O . SER B 1 75 ? -0.292 -5.621 -5.008 1 88 75 SER B O 1
ATOM 2036 N N . SER B 1 76 ? 0.264 -7.102 -6.559 1 88.06 76 SER B N 1
ATOM 2037 C CA . SER B 1 76 ? 1.494 -6.391 -6.891 1 88.06 76 SER B CA 1
ATOM 2038 C C . SER B 1 76 ? 1.195 -5.023 -7.492 1 88.06 76 SER B C 1
ATOM 2040 O O . SER B 1 76 ? 1.815 -4.023 -7.121 1 88.06 76 SER B O 1
ATOM 2042 N N . SER B 1 77 ? 0.298 -5.039 -8.352 1 90.31 77 SER B N 1
ATOM 2043 C CA . SER B 1 77 ? -0.08 -3.771 -8.977 1 90.31 77 SER B CA 1
ATOM 2044 C C . SER B 1 77 ? -0.612 -2.787 -7.938 1 90.31 77 SER B C 1
ATOM 2046 O O . SER B 1 77 ? -0.333 -1.589 -8.008 1 90.31 77 SER B O 1
ATOM 2048 N N . PHE B 1 78 ? -1.382 -3.311 -7.051 1 90.69 78 PHE B N 1
ATOM 2049 C CA . PHE B 1 78 ? -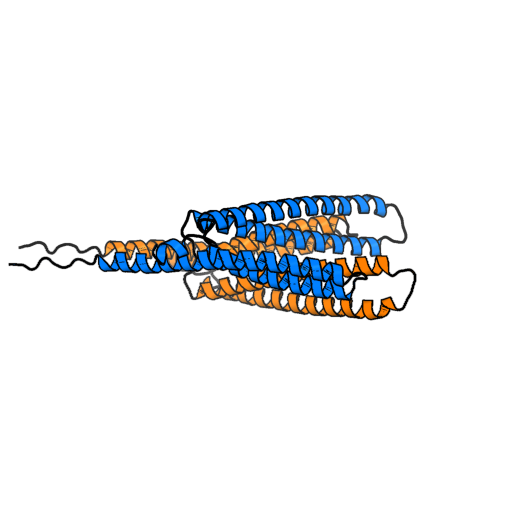1.908 -2.451 -6 1 90.69 78 PHE B CA 1
ATOM 2050 C C . PHE B 1 78 ? -0.776 -1.8 -5.215 1 90.69 78 PHE B C 1
ATOM 2052 O O . PHE B 1 78 ? -0.793 -0.59 -4.98 1 90.69 78 PHE B O 1
ATOM 2059 N N . MET B 1 79 ? 0.14 -2.58 -4.832 1 90.19 79 MET B N 1
ATOM 2060 C CA . MET B 1 79 ? 1.299 -2.072 -4.105 1 90.19 79 MET B CA 1
ATOM 2061 C C . MET B 1 79 ? 2.014 -0.99 -4.906 1 90.19 79 MET B C 1
ATOM 2063 O O . MET B 1 79 ? 2.387 0.049 -4.355 1 90.19 79 MET B O 1
ATOM 2067 N N . GLU B 1 80 ? 2.096 -1.199 -6.121 1 92.5 80 GLU B N 1
ATOM 2068 C CA . GLU B 1 80 ? 2.799 -0.263 -6.992 1 92.5 80 GLU B CA 1
ATOM 2069 C C . GLU B 1 80 ? 2.053 1.063 -7.094 1 92.5 80 GLU B C 1
ATOM 2071 O O . GLU B 1 80 ? 2.67 2.131 -7.086 1 92.5 80 GLU B O 1
ATOM 2076 N N . VAL B 1 81 ? 0.791 0.977 -7.191 1 92.56 81 VAL B N 1
ATOM 2077 C CA . VAL B 1 81 ? -0.024 2.186 -7.266 1 92.56 81 VAL B CA 1
ATOM 2078 C C . VAL B 1 81 ? 0.102 2.973 -5.965 1 92.56 81 VAL B C 1
ATOM 2080 O O . VAL B 1 81 ? 0.184 4.203 -5.98 1 92.56 81 VAL B O 1
ATOM 2083 N N . VAL B 1 82 ? 0.085 2.238 -4.891 1 93.06 82 VAL B N 1
ATOM 2084 C CA . VAL B 1 82 ? 0.258 2.883 -3.594 1 93.06 82 VAL B CA 1
ATOM 2085 C C . VAL B 1 82 ? 1.604 3.602 -3.549 1 93.06 82 VAL B C 1
ATOM 2087 O O . VAL B 1 82 ? 1.683 4.758 -3.131 1 93.06 82 VAL B O 1
ATOM 2090 N N . PHE B 1 83 ? 2.6 2.961 -4.035 1 95.38 83 PHE B N 1
ATOM 2091 C CA . PHE B 1 83 ? 3.93 3.559 -4.02 1 95.38 83 PHE B CA 1
ATOM 2092 C C . PHE B 1 83 ? 4 4.746 -4.973 1 95.38 83 PHE B C 1
ATOM 2094 O O . PHE B 1 83 ? 4.648 5.75 -4.676 1 95.38 83 PHE B O 1
ATOM 2101 N N . LEU B 1 84 ? 3.352 4.582 -6.047 1 94.94 84 LEU B N 1
ATOM 2102 C CA . LEU B 1 84 ? 3.279 5.703 -6.98 1 94.94 84 LEU B CA 1
ATOM 2103 C C . LEU B 1 84 ? 2.66 6.926 -6.312 1 94.94 84 LEU B C 1
ATOM 2105 O O . LEU B 1 84 ? 3.199 8.031 -6.41 1 94.94 84 LEU B O 1
ATOM 2109 N N . TYR B 1 85 ? 1.638 6.695 -5.602 1 95 85 TYR B N 1
ATOM 2110 C CA . TYR B 1 85 ? 0.944 7.77 -4.902 1 95 85 TYR B CA 1
ATOM 2111 C C . TYR B 1 85 ? 1.868 8.453 -3.9 1 95 85 TYR B C 1
ATOM 2113 O O . TYR B 1 85 ? 1.979 9.68 -3.887 1 95 85 TYR B O 1
ATOM 2121 N N . PHE B 1 86 ? 2.596 7.75 -3.15 1 95.44 86 PHE B N 1
ATOM 2122 C CA . PHE B 1 86 ? 3.402 8.352 -2.094 1 95.44 86 PHE B CA 1
ATOM 2123 C C . PHE B 1 86 ? 4.641 9.023 -2.674 1 95.44 86 PHE B C 1
ATOM 2125 O O . PHE B 1 86 ? 5.148 9.992 -2.105 1 95.44 86 PHE B O 1
ATOM 2132 N N . ASN B 1 87 ? 5.047 8.508 -3.754 1 96.56 87 ASN B N 1
ATOM 2133 C CA . ASN B 1 87 ? 6.152 9.203 -4.398 1 96.56 87 ASN B CA 1
ATOM 2134 C C . ASN B 1 87 ? 5.691 10.516 -5.031 1 96.56 87 ASN B C 1
ATOM 2136 O O . ASN B 1 87 ? 6.441 11.492 -5.059 1 96.56 87 ASN B O 1
ATOM 2140 N N . LEU B 1 88 ? 4.5 10.562 -5.512 1 95.88 88 LEU B N 1
ATOM 2141 C CA . LEU B 1 88 ? 3.93 11.812 -6 1 95.88 88 LEU B CA 1
ATOM 2142 C C . LEU B 1 88 ? 3.768 12.82 -4.863 1 95.88 88 LEU B C 1
ATOM 2144 O O . LEU B 1 88 ? 4.074 14 -5.023 1 95.88 88 LEU B O 1
ATOM 2148 N N . CYS B 1 89 ? 3.303 12.289 -3.705 1 94.69 89 CYS B N 1
ATOM 2149 C CA . CYS B 1 89 ? 3.172 13.141 -2.527 1 94.69 89 CYS B CA 1
ATOM 2150 C C . CYS B 1 89 ? 4.531 13.664 -2.082 1 94.69 89 CYS B C 1
ATOM 2152 O O . CYS B 1 89 ? 4.648 14.82 -1.67 1 94.69 89 CYS B O 1
ATOM 2154 N N . LEU B 1 90 ? 5.535 12.82 -2.217 1 96 90 LEU B N 1
ATOM 2155 C CA . LEU B 1 90 ? 6.883 13.242 -1.858 1 96 90 LEU B CA 1
ATOM 2156 C C . LEU B 1 90 ? 7.375 14.344 -2.797 1 96 90 LEU B C 1
ATOM 2158 O O . LEU B 1 90 ? 7.926 15.352 -2.348 1 96 90 LEU B O 1
ATOM 2162 N N . LYS B 1 91 ? 7.211 14.156 -4.016 1 95.25 91 LYS B N 1
ATOM 2163 C CA . LYS B 1 91 ? 7.605 15.164 -4.996 1 95.25 91 LYS B CA 1
ATOM 2164 C C . LYS B 1 91 ? 6.902 16.5 -4.734 1 95.25 91 LYS B C 1
ATOM 2166 O O . LYS B 1 91 ? 7.527 17.562 -4.797 1 95.25 91 LYS B O 1
ATOM 2171 N N . LYS B 1 92 ? 5.648 16.438 -4.402 1 94.12 92 LYS B N 1
ATOM 2172 C CA . LYS B 1 92 ? 4.875 17.641 -4.098 1 94.12 92 LYS B CA 1
ATOM 2173 C C . LYS B 1 92 ? 5.41 18.328 -2.852 1 94.12 92 LYS B C 1
ATOM 2175 O O . LYS B 1 92 ? 5.363 19.562 -2.75 1 94.12 92 LYS B O 1
ATOM 2180 N N . SER B 1 93 ? 5.848 17.578 -1.943 1 92.25 93 SER B N 1
ATOM 2181 C CA . SER B 1 93 ? 6.309 18.094 -0.665 1 92.25 93 SER B CA 1
ATOM 2182 C C . SER B 1 93 ? 7.57 18.938 -0.838 1 92.25 93 SER B C 1
ATOM 2184 O O . SER B 1 93 ? 7.953 19.688 0.065 1 92.25 93 SER B O 1
ATOM 2186 N N . VAL B 1 94 ? 8.234 18.781 -1.935 1 89.56 94 VAL B N 1
ATOM 2187 C CA . VAL B 1 94 ? 9.398 19.609 -2.215 1 89.56 94 VAL B CA 1
ATOM 2188 C C . VAL B 1 94 ? 8.969 21.062 -2.363 1 89.56 94 VAL B C 1
ATOM 2190 O O . VAL B 1 94 ? 9.719 21.969 -2.004 1 89.56 94 VAL B O 1
ATOM 2193 N N . TYR B 1 95 ? 7.781 21.281 -2.812 1 88.5 95 TYR B N 1
ATOM 2194 C CA . TYR B 1 95 ? 7.312 22.625 -3.1 1 88.5 95 TYR B CA 1
ATOM 2195 C C . TYR B 1 95 ? 6.383 23.125 -1.999 1 88.5 95 TYR B C 1
ATOM 2197 O O . TYR B 1 95 ? 6.219 24.344 -1.818 1 88.5 95 TYR B O 1
ATOM 2205 N N . GLU B 1 96 ? 5.703 22.203 -1.358 1 85.19 96 GLU B N 1
ATOM 2206 C CA . GLU B 1 96 ? 4.773 22.531 -0.281 1 85.19 96 GLU B CA 1
ATOM 2207 C C . GLU B 1 96 ? 5.246 21.953 1.051 1 85.19 96 GLU B C 1
ATOM 2209 O O . GLU B 1 96 ? 5.711 20.812 1.109 1 85.19 96 GLU B O 1
ATOM 2214 N N . LYS B 1 97 ? 5.188 22.797 1.987 1 82.06 97 LYS B N 1
ATOM 2215 C CA . LYS B 1 97 ? 5.52 22.281 3.316 1 82.06 97 LYS B CA 1
ATOM 2216 C C . LYS B 1 97 ? 4.449 21.328 3.822 1 82.06 97 LYS B C 1
ATOM 2218 O O . LYS B 1 97 ? 3.385 21.75 4.273 1 82.06 97 LYS B O 1
ATOM 2223 N N . ASN B 1 98 ? 4.73 20.094 3.646 1 88 98 ASN B N 1
ATOM 2224 C CA . ASN B 1 98 ? 3.846 19.047 4.137 1 88 98 ASN B CA 1
ATOM 2225 C C . ASN B 1 98 ? 4.629 17.922 4.824 1 88 98 ASN B C 1
ATOM 2227 O O . ASN B 1 98 ? 4.875 16.875 4.223 1 88 98 ASN B O 1
ATOM 2231 N N . VAL B 1 99 ? 4.93 18.078 5.984 1 90.56 99 VAL B N 1
ATOM 2232 C CA . VAL B 1 99 ? 5.766 17.172 6.777 1 90.56 99 VAL B CA 1
ATOM 2233 C C . VAL B 1 99 ? 5.078 15.82 6.914 1 90.56 99 VAL B C 1
ATOM 2235 O O . VAL B 1 99 ? 5.742 14.781 6.965 1 90.56 99 VAL B O 1
ATOM 2238 N N . GLN B 1 100 ? 3.793 15.812 6.875 1 90.5 100 GLN B N 1
ATOM 2239 C CA . GLN B 1 100 ? 3.055 14.562 7.039 1 90.5 100 GLN B CA 1
ATOM 2240 C C . GLN B 1 100 ? 3.211 13.664 5.816 1 90.5 100 GLN B C 1
ATOM 2242 O O . GLN B 1 100 ? 3.348 12.445 5.945 1 90.5 100 GLN B O 1
ATOM 2247 N N . ASN B 1 101 ? 3.238 14.234 4.691 1 92.88 101 ASN B N 1
ATOM 2248 C CA . ASN B 1 101 ? 3.496 13.469 3.479 1 92.88 101 ASN B CA 1
ATOM 2249 C C . ASN B 1 101 ? 4.863 12.789 3.521 1 92.88 101 ASN B C 1
ATOM 2251 O O . ASN B 1 101 ? 5 11.625 3.133 1 92.88 101 ASN B O 1
ATOM 2255 N N . ILE B 1 102 ? 5.797 13.516 3.973 1 94.56 102 ILE B N 1
ATOM 2256 C CA . ILE B 1 102 ? 7.156 12.984 4.047 1 94.56 102 ILE B CA 1
ATOM 2257 C C . ILE B 1 102 ? 7.211 11.844 5.059 1 94.56 102 ILE B C 1
ATOM 2259 O O . ILE B 1 102 ? 7.824 10.805 4.797 1 94.56 102 ILE B O 1
ATOM 2263 N N . LYS B 1 103 ? 6.555 12.086 6.16 1 93.88 103 LYS B N 1
ATOM 2264 C CA . LYS B 1 103 ? 6.512 11.055 7.195 1 93.88 103 LYS B CA 1
ATOM 2265 C C . LYS B 1 103 ? 5.879 9.773 6.668 1 93.88 103 LYS B C 1
ATOM 2267 O O . LYS B 1 103 ? 6.402 8.68 6.891 1 93.88 103 LYS B O 1
ATOM 2272 N N . HIS B 1 104 ? 4.777 9.875 6 1 94.06 104 HIS B N 1
ATOM 2273 C CA . HIS B 1 104 ? 4.113 8.695 5.441 1 94.06 104 HIS B CA 1
ATOM 2274 C C . HIS B 1 104 ? 4.996 8 4.414 1 94.06 104 HIS B C 1
ATOM 2276 O O . HIS B 1 104 ? 5.012 6.77 4.332 1 94.06 104 HIS B O 1
ATOM 2282 N N . TRP B 1 105 ? 5.688 8.734 3.627 1 96 105 TRP B N 1
ATOM 2283 C CA . TRP B 1 105 ? 6.625 8.141 2.676 1 96 105 TRP B CA 1
ATOM 2284 C C . TRP B 1 105 ? 7.695 7.332 3.398 1 96 105 TRP B C 1
ATOM 2286 O O . TRP B 1 105 ? 8.008 6.207 2.998 1 96 105 TRP B O 1
ATOM 2296 N N . LEU B 1 106 ? 8.211 7.934 4.488 1 97.12 106 LEU B N 1
ATOM 2297 C CA . LEU B 1 106 ? 9.242 7.254 5.262 1 97.12 106 LEU B CA 1
ATOM 2298 C C . LEU B 1 106 ? 8.719 5.945 5.84 1 97.12 106 LEU B C 1
ATOM 2300 O O . LEU B 1 106 ? 9.398 4.918 5.789 1 97.12 106 LEU B O 1
ATOM 2304 N N . VAL B 1 107 ? 7.539 6.004 6.336 1 95.5 107 VAL B N 1
ATOM 2305 C CA . VAL B 1 107 ? 6.934 4.801 6.902 1 95.5 107 VAL B CA 1
ATOM 2306 C C . VAL B 1 107 ? 6.719 3.764 5.805 1 95.5 107 VAL B C 1
ATOM 2308 O O . VAL B 1 107 ? 7.082 2.598 5.965 1 95.5 107 VAL B O 1
ATOM 2311 N N . MET B 1 108 ? 6.211 4.148 4.668 1 95.06 108 MET B N 1
ATOM 2312 C CA . MET B 1 108 ? 5.93 3.252 3.551 1 95.06 108 MET B CA 1
ATOM 2313 C C . MET B 1 108 ? 7.207 2.578 3.061 1 95.06 108 MET B C 1
ATOM 2315 O O . MET B 1 108 ? 7.238 1.361 2.869 1 95.06 108 MET B O 1
ATOM 2319 N N . TYR B 1 109 ? 8.234 3.293 2.965 1 96.5 109 TYR B N 1
ATOM 2320 C CA . TYR B 1 109 ? 9.453 2.732 2.398 1 96.5 109 TYR B CA 1
ATOM 2321 C C . TYR B 1 109 ? 10.219 1.929 3.441 1 96.5 109 TYR B C 1
ATOM 2323 O O . TYR B 1 109 ? 11.039 1.075 3.098 1 96.5 109 TYR B O 1
ATOM 2331 N N . SER B 1 110 ? 9.961 2.268 4.703 1 96.06 110 SER B N 1
ATOM 2332 C CA . SER B 1 110 ? 10.461 1.347 5.723 1 96.06 110 SER B CA 1
ATOM 2333 C C . SER B 1 110 ? 9.789 -0.02 5.602 1 96.06 110 SER B C 1
ATOM 2335 O O . SER B 1 110 ? 10.453 -1.052 5.754 1 96.06 110 SER B O 1
ATOM 2337 N N . MET B 1 111 ? 8.531 -0.013 5.301 1 93.88 111 MET B N 1
ATOM 2338 C CA . MET B 1 111 ? 7.82 -1.267 5.074 1 93.88 111 MET B CA 1
ATOM 2339 C C . MET B 1 111 ? 8.352 -1.977 3.834 1 93.88 111 MET B C 1
ATOM 2341 O O . MET B 1 111 ? 8.461 -3.203 3.816 1 93.88 111 MET B O 1
ATOM 2345 N N . VAL B 1 112 ? 8.672 -1.207 2.85 1 93.56 112 VAL B N 1
ATOM 2346 C CA . VAL B 1 112 ? 9.242 -1.759 1.624 1 93.56 112 VAL B CA 1
ATOM 2347 C C . VAL B 1 112 ? 10.57 -2.443 1.933 1 93.56 112 VAL B C 1
ATOM 2349 O O . VAL B 1 112 ? 10.836 -3.549 1.452 1 93.56 112 VAL B O 1
ATOM 2352 N N . LEU B 1 113 ? 11.367 -1.798 2.729 1 95.75 113 LEU B N 1
ATOM 2353 C CA . LEU B 1 113 ? 12.656 -2.361 3.105 1 95.75 113 LEU B CA 1
ATOM 2354 C C . LEU B 1 113 ? 12.484 -3.707 3.799 1 95.75 113 LEU B C 1
ATOM 2356 O O . LEU B 1 113 ? 13.141 -4.688 3.438 1 95.75 113 LEU B O 1
ATOM 2360 N N . ILE B 1 114 ? 11.578 -3.742 4.711 1 95.31 114 ILE B N 1
ATOM 2361 C CA . ILE B 1 114 ? 11.297 -4.973 5.449 1 95.31 114 ILE B CA 1
ATOM 2362 C C . ILE B 1 114 ? 10.781 -6.039 4.488 1 95.31 114 ILE B C 1
ATOM 2364 O O . ILE B 1 114 ? 11.188 -7.203 4.562 1 95.31 114 ILE B O 1
ATOM 2368 N N . HIS B 1 115 ? 9.961 -5.641 3.59 1 92.31 115 HIS B N 1
ATOM 2369 C CA . HIS B 1 115 ? 9.406 -6.559 2.602 1 92.31 115 HIS B CA 1
ATOM 2370 C C . HIS B 1 115 ? 10.5 -7.137 1.713 1 92.31 115 HIS B C 1
ATOM 2372 O O . HIS B 1 115 ? 10.523 -8.344 1.45 1 92.31 115 HIS B O 1
ATOM 2378 N N . ILE B 1 116 ? 11.375 -6.293 1.292 1 93.62 116 ILE B N 1
ATOM 2379 C CA . ILE B 1 116 ? 12.469 -6.734 0.442 1 93.62 116 ILE B CA 1
ATOM 2380 C C . ILE B 1 116 ? 13.297 -7.789 1.175 1 93.62 116 ILE B C 1
ATOM 2382 O O . ILE B 1 116 ? 13.617 -8.836 0.61 1 93.62 116 ILE B O 1
ATOM 2386 N N . LEU B 1 117 ? 13.57 -7.566 2.367 1 95.44 117 LEU B N 1
ATOM 2387 C CA . LEU B 1 117 ? 14.398 -8.477 3.148 1 95.44 117 LEU B CA 1
ATOM 2388 C C . LEU B 1 117 ? 13.703 -9.82 3.338 1 95.44 117 LEU B C 1
ATOM 2390 O O . LEU B 1 117 ? 14.289 -10.867 3.076 1 95.44 117 LEU B O 1
ATOM 2394 N N . ILE B 1 118 ? 12.438 -9.773 3.672 1 94.44 118 ILE B N 1
ATOM 2395 C CA . ILE B 1 118 ? 11.703 -11.008 3.918 1 94.44 118 ILE B CA 1
ATOM 2396 C C . ILE B 1 118 ? 11.539 -11.781 2.611 1 94.44 118 ILE B C 1
ATOM 2398 O O . ILE B 1 118 ? 11.727 -13 2.572 1 94.44 118 ILE B O 1
ATOM 2402 N N . TYR B 1 119 ? 11.281 -11.07 1.564 1 92.81 119 TYR B N 1
ATOM 2403 C CA . TYR B 1 119 ? 11.031 -11.727 0.284 1 92.81 119 TYR B CA 1
ATOM 2404 C C . TYR B 1 119 ? 12.273 -12.461 -0.205 1 92.81 119 TYR B C 1
ATOM 2406 O O . TYR B 1 119 ? 12.211 -13.648 -0.52 1 92.81 119 TYR B O 1
ATOM 2414 N N . TYR B 1 120 ? 13.352 -11.781 -0.187 1 94.12 120 TYR B N 1
ATOM 2415 C CA . TYR B 1 120 ? 14.531 -12.383 -0.806 1 94.12 120 TYR B CA 1
ATOM 2416 C C . TYR B 1 120 ? 15.117 -13.469 0.084 1 94.12 120 TYR B C 1
ATOM 2418 O O . TYR B 1 120 ? 15.68 -14.453 -0.413 1 94.12 120 TYR B O 1
ATOM 2426 N N . ILE B 1 121 ? 14.914 -13.336 1.352 1 93.88 121 ILE B N 1
ATOM 2427 C CA . ILE B 1 121 ? 15.328 -14.414 2.244 1 93.88 121 ILE B CA 1
ATOM 2428 C C . ILE B 1 121 ? 14.477 -15.656 1.99 1 93.88 121 ILE B C 1
ATOM 2430 O O . ILE B 1 121 ? 15 -16.766 1.837 1 93.88 121 ILE B O 1
ATOM 2434 N N . CYS B 1 122 ? 13.164 -15.523 1.861 1 91.44 122 CYS B N 1
ATOM 2435 C CA . CYS B 1 122 ? 12.258 -16.641 1.625 1 91.44 122 CYS B CA 1
ATOM 2436 C C . CYS B 1 122 ? 12.477 -17.234 0.239 1 91.44 122 CYS B C 1
ATOM 2438 O O . CYS B 1 122 ? 12.469 -18.453 0.075 1 91.44 122 CYS B O 1
ATOM 2440 N N . ALA B 1 123 ? 12.672 -16.328 -0.712 1 91.12 123 ALA B N 1
ATOM 2441 C CA . ALA B 1 123 ? 12.898 -16.797 -2.076 1 91.12 123 ALA B CA 1
ATOM 2442 C C . ALA B 1 123 ? 14.203 -17.594 -2.172 1 91.12 123 ALA B C 1
ATOM 2444 O O . ALA B 1 123 ? 14.273 -18.594 -2.881 1 91.12 123 ALA B O 1
ATOM 2445 N N . ALA B 1 124 ? 15.211 -17.141 -1.48 1 91.81 124 ALA B N 1
ATOM 2446 C CA . ALA B 1 124 ? 16.5 -17.844 -1.471 1 91.81 124 ALA B CA 1
ATOM 2447 C C . ALA B 1 124 ? 16.359 -19.234 -0.87 1 91.81 124 ALA B C 1
ATOM 2449 O O . ALA B 1 124 ? 17.031 -20.172 -1.312 1 91.81 124 ALA B O 1
ATOM 2450 N N . PHE B 1 125 ? 15.484 -19.375 0.071 1 89.62 125 PHE B N 1
ATOM 2451 C CA . PHE B 1 125 ? 15.273 -20.641 0.752 1 89.62 125 PHE B CA 1
ATOM 2452 C C . PHE B 1 125 ? 14.695 -21.688 -0.203 1 89.62 125 PHE B C 1
ATOM 2454 O O . PHE B 1 125 ? 14.961 -22.875 -0.061 1 89.62 125 PHE B O 1
ATOM 2461 N N . VAL B 1 126 ? 13.977 -21.281 -1.185 1 86.56 126 VAL B N 1
ATOM 2462 C CA . VAL B 1 126 ? 13.281 -22.234 -2.035 1 86.56 126 VAL B CA 1
ATOM 2463 C C . VAL B 1 126 ? 13.969 -22.328 -3.393 1 86.56 126 VAL B C 1
ATOM 2465 O O . VAL B 1 126 ? 13.57 -23.109 -4.254 1 86.56 126 VAL B O 1
ATOM 2468 N N . SER B 1 127 ? 14.945 -21.5 -3.541 1 86.94 127 SER B N 1
ATOM 2469 C CA . SER B 1 127 ? 15.578 -21.406 -4.852 1 86.94 127 SER B CA 1
ATOM 2470 C C . SER B 1 127 ? 16.828 -22.297 -4.922 1 86.94 127 SER B C 1
ATOM 2472 O O . SER B 1 127 ? 17.422 -22.625 -3.895 1 86.94 127 SER B O 1
ATOM 2474 N N . ASN B 1 128 ? 17.156 -22.609 -6.184 1 85.44 128 ASN B N 1
ATOM 2475 C CA . ASN B 1 128 ? 18.406 -23.328 -6.441 1 85.44 128 ASN B CA 1
ATOM 2476 C C . ASN B 1 128 ? 19.594 -22.375 -6.5 1 85.44 128 ASN B C 1
ATOM 2478 O O . ASN B 1 128 ? 20.75 -22.812 -6.508 1 85.44 128 ASN B O 1
ATOM 2482 N N . GLU B 1 129 ? 19.344 -21.094 -6.578 1 90.5 129 GLU B N 1
ATOM 2483 C CA . GLU B 1 129 ? 20.375 -20.078 -6.621 1 90.5 129 GLU B CA 1
ATOM 2484 C C . GLU B 1 129 ? 20.219 -19.078 -5.473 1 90.5 129 GLU B C 1
ATOM 2486 O O . GLU B 1 129 ? 20.031 -17.891 -5.707 1 90.5 129 GLU B O 1
ATOM 2491 N N . PRO B 1 130 ? 20.391 -19.547 -4.281 1 90.19 130 PRO B N 1
ATOM 2492 C CA . PRO B 1 130 ? 20.125 -18.703 -3.117 1 90.19 130 PRO B CA 1
ATOM 2493 C C . PRO B 1 130 ? 21.047 -17.484 -3.053 1 90.19 130 PRO B C 1
ATOM 2495 O O . PRO B 1 130 ? 20.594 -16.391 -2.695 1 90.19 130 PRO B O 1
ATOM 2498 N N . LEU B 1 131 ? 22.297 -17.625 -3.451 1 94.25 131 LEU B N 1
ATOM 2499 C CA . LEU B 1 131 ? 23.234 -16.516 -3.35 1 94.25 131 LEU B CA 1
ATOM 2500 C C . LEU B 1 131 ? 22.875 -15.414 -4.336 1 94.25 131 LEU B C 1
ATOM 2502 O O . LEU B 1 131 ? 23.031 -14.227 -4.023 1 94.25 131 LEU B O 1
ATOM 2506 N N . PHE B 1 132 ? 22.469 -15.766 -5.445 1 94.62 132 PHE B N 1
ATOM 2507 C CA . PHE B 1 132 ? 22.047 -14.789 -6.445 1 94.62 132 PHE B CA 1
ATOM 2508 C C . PHE B 1 132 ? 20.875 -13.961 -5.938 1 94.62 132 PHE B C 1
ATOM 2510 O O . PHE B 1 132 ? 20.891 -12.727 -6.012 1 94.62 132 PHE B O 1
ATOM 2517 N N . LEU B 1 133 ? 19.891 -14.586 -5.336 1 94.31 133 LEU B N 1
ATOM 2518 C CA . LEU B 1 133 ? 18.703 -13.898 -4.816 1 94.31 133 LEU B CA 1
ATOM 2519 C C . LEU B 1 133 ? 19.062 -13.031 -3.615 1 94.31 133 LEU B C 1
ATOM 2521 O O . LEU B 1 133 ? 18.594 -11.898 -3.502 1 94.31 133 LEU B O 1
ATOM 2525 N N . LEU B 1 134 ? 19.906 -13.508 -2.822 1 96 134 LEU B N 1
ATOM 2526 C CA . LEU B 1 134 ? 20.344 -12.727 -1.667 1 96 134 LEU B CA 1
ATOM 2527 C C . LEU B 1 134 ? 21.125 -11.5 -2.104 1 96 134 LEU B C 1
ATOM 2529 O O . LEU B 1 134 ? 21.016 -10.43 -1.497 1 96 134 LEU B O 1
ATOM 2533 N N . GLY B 1 135 ? 21.875 -11.656 -3.119 1 95.81 135 GLY B N 1
ATOM 2534 C CA . GLY B 1 135 ? 22.594 -10.508 -3.666 1 95.81 135 GLY B CA 1
ATOM 2535 C C . GLY B 1 135 ? 21.672 -9.422 -4.176 1 95.81 135 GLY B C 1
ATOM 2536 O O . GLY B 1 135 ? 21.891 -8.234 -3.904 1 95.81 135 GLY B O 1
ATOM 2537 N N . ILE B 1 136 ? 20.625 -9.742 -4.879 1 94.94 136 ILE B N 1
ATOM 2538 C CA . ILE B 1 136 ? 19.641 -8.789 -5.367 1 94.94 136 ILE B CA 1
ATOM 2539 C C . ILE B 1 136 ? 18.953 -8.102 -4.188 1 94.94 136 ILE B C 1
ATOM 2541 O O . ILE B 1 136 ? 18.75 -6.887 -4.207 1 94.94 136 ILE B O 1
ATOM 2545 N N . GLY B 1 137 ? 18.641 -8.953 -3.238 1 95.75 137 GLY B N 1
ATOM 2546 C CA . GLY B 1 137 ? 18.031 -8.398 -2.045 1 95.75 137 GLY B CA 1
ATOM 2547 C C . GLY B 1 137 ? 18.906 -7.391 -1.333 1 95.75 137 GLY B C 1
ATOM 2548 O O . GLY B 1 137 ? 18.422 -6.344 -0.893 1 95.75 137 GLY B O 1
ATOM 2549 N N . LEU B 1 138 ? 20.125 -7.711 -1.258 1 96.56 138 LEU B N 1
ATOM 2550 C CA . LEU B 1 138 ? 21.062 -6.82 -0.579 1 96.56 138 LEU B CA 1
ATOM 2551 C C . LEU B 1 138 ? 21.203 -5.504 -1.333 1 96.56 138 LEU B C 1
ATOM 2553 O O . LEU B 1 138 ? 21.125 -4.43 -0.734 1 96.56 138 LEU B O 1
ATOM 2557 N N . ILE B 1 139 ? 21.406 -5.582 -2.551 1 96.62 139 ILE B N 1
ATOM 2558 C CA . ILE B 1 139 ? 21.562 -4.383 -3.365 1 96.62 139 ILE B CA 1
ATOM 2559 C C . ILE B 1 139 ? 20.297 -3.535 -3.283 1 96.62 139 ILE B C 1
ATOM 2561 O O . ILE B 1 139 ? 20.359 -2.318 -3.09 1 96.62 139 ILE B O 1
ATOM 2565 N N . SER B 1 140 ? 19.156 -4.145 -3.379 1 96.19 140 SER B N 1
ATOM 2566 C CA . SER B 1 140 ? 17.891 -3.43 -3.293 1 96.19 140 SER B CA 1
ATOM 2567 C C . SER B 1 140 ? 17.719 -2.768 -1.929 1 96.19 140 SER B C 1
ATOM 2569 O O . SER B 1 140 ? 17.266 -1.628 -1.84 1 96.19 140 SER B O 1
ATOM 2571 N N . SER B 1 141 ? 18.109 -3.467 -0.957 1 96.75 141 SER B N 1
ATOM 2572 C CA . SER B 1 141 ? 17.984 -2.926 0.395 1 96.75 141 SER B CA 1
ATOM 2573 C C . SER B 1 141 ? 18.891 -1.709 0.58 1 96.75 141 SER B C 1
ATOM 2575 O O . SER B 1 141 ? 18.484 -0.726 1.209 1 96.75 141 SER B O 1
ATOM 2577 N N . LEU B 1 142 ? 20.016 -1.767 0.038 1 96.81 142 LEU B N 1
ATOM 2578 C CA . LEU B 1 142 ? 20.953 -0.65 0.16 1 96.81 142 LEU B CA 1
ATOM 2579 C C . LEU B 1 142 ? 20.422 0.583 -0.562 1 96.81 142 LEU B C 1
ATOM 2581 O O . LEU B 1 142 ? 20.547 1.704 -0.065 1 96.81 142 LEU B O 1
ATOM 2585 N N . ILE B 1 143 ? 19.844 0.351 -1.651 1 95.81 143 ILE B N 1
ATOM 2586 C CA . ILE B 1 143 ? 19.25 1.453 -2.408 1 95.81 143 ILE B CA 1
ATOM 2587 C C . ILE B 1 143 ? 18.141 2.104 -1.593 1 95.81 143 ILE B C 1
ATOM 2589 O O . ILE B 1 143 ? 18.109 3.328 -1.444 1 95.81 143 ILE B O 1
ATOM 2593 N N . VAL B 1 144 ? 17.297 1.309 -1.021 1 96 144 VAL B N 1
ATOM 2594 C CA . VAL B 1 144 ? 16.188 1.821 -0.235 1 96 144 VAL B CA 1
ATOM 2595 C C . VAL B 1 144 ? 16.703 2.512 1.022 1 96 144 VAL B C 1
ATOM 2597 O O . VAL B 1 144 ? 16.219 3.576 1.405 1 96 144 VAL B O 1
ATOM 2600 N N . LEU B 1 145 ? 17.703 1.956 1.592 1 96.38 145 LEU B N 1
ATOM 2601 C CA . LEU B 1 145 ? 18.297 2.555 2.781 1 96.38 145 LEU B CA 1
ATOM 2602 C C . LEU B 1 145 ? 18.875 3.926 2.465 1 96.38 145 LEU B C 1
ATOM 2604 O O . LEU B 1 145 ? 18.734 4.867 3.248 1 96.38 145 LEU B O 1
ATOM 2608 N N . PHE B 1 146 ? 19.453 3.965 1.383 1 94.75 146 PHE B N 1
ATOM 2609 C CA . PHE B 1 146 ? 20.031 5.234 0.951 1 94.75 146 PHE B CA 1
ATOM 2610 C C . PHE B 1 146 ? 18.938 6.27 0.722 1 94.75 146 PHE B C 1
ATOM 2612 O O . PHE B 1 146 ? 19.062 7.418 1.157 1 94.75 146 PHE B O 1
ATOM 2619 N N . MET B 1 147 ? 17.922 5.879 0.079 1 95.69 147 MET B N 1
ATOM 2620 C CA . MET B 1 147 ? 16.797 6.785 -0.133 1 95.69 147 MET B CA 1
ATOM 2621 C C . MET B 1 147 ? 16.203 7.242 1.198 1 95.69 147 MET B C 1
ATOM 2623 O O . MET B 1 147 ? 15.938 8.43 1.387 1 95.69 147 MET B O 1
ATOM 2627 N N . LEU B 1 148 ? 16.047 6.293 2.088 1 96.88 148 LEU B N 1
ATOM 2628 C CA . LEU B 1 148 ? 15.492 6.598 3.404 1 96.88 148 LEU B CA 1
ATOM 2629 C C . LEU B 1 148 ? 16.375 7.602 4.145 1 96.88 148 LEU B C 1
ATOM 2631 O O . LEU B 1 148 ? 15.859 8.508 4.805 1 96.88 148 LEU B O 1
ATOM 2635 N N . TYR B 1 149 ? 17.578 7.453 3.994 1 93.75 149 TYR B N 1
ATOM 2636 C CA . TYR B 1 149 ? 18.516 8.359 4.652 1 93.75 149 TYR B CA 1
ATOM 2637 C C . TYR B 1 149 ? 18.344 9.781 4.148 1 93.75 149 TYR B C 1
ATOM 2639 O O . TYR B 1 149 ? 18.219 10.719 4.945 1 93.75 149 TYR B O 1
ATOM 2647 N N . ILE B 1 150 ? 18.25 9.891 2.896 1 92.81 150 ILE B N 1
ATOM 2648 C CA . ILE B 1 150 ? 18.141 11.211 2.289 1 92.81 150 ILE B CA 1
ATOM 2649 C C . ILE B 1 150 ? 16.781 11.82 2.656 1 92.81 150 ILE B C 1
ATOM 2651 O O . ILE B 1 150 ? 16.719 12.992 3.039 1 92.81 150 ILE B O 1
ATOM 2655 N N . VAL B 1 151 ? 15.727 11.102 2.555 1 94.69 151 VAL B N 1
ATOM 2656 C CA . VAL B 1 151 ? 14.391 11.617 2.814 1 94.69 151 VAL B CA 1
ATOM 2657 C C . VAL B 1 151 ? 14.234 11.93 4.301 1 94.69 151 VAL B C 1
ATOM 2659 O O . VAL B 1 151 ? 13.547 12.883 4.672 1 94.69 151 VAL B O 1
ATOM 2662 N N . ARG B 1 152 ? 14.898 11.195 5.109 1 94.44 152 ARG B N 1
ATOM 2663 C CA . ARG B 1 152 ? 14.867 11.469 6.539 1 94.44 152 ARG B CA 1
ATOM 2664 C C . ARG B 1 152 ? 15.523 12.812 6.855 1 94.44 152 ARG B C 1
ATOM 2666 O O . ARG B 1 152 ? 15.016 13.57 7.684 1 94.44 152 ARG B O 1
ATOM 2673 N N . ARG B 1 153 ? 16.5 13.062 6.207 1 90.62 153 ARG B N 1
ATOM 2674 C CA . ARG B 1 153 ? 17.141 14.352 6.383 1 90.62 153 ARG B CA 1
ATOM 2675 C C . ARG B 1 153 ? 16.234 15.492 5.941 1 90.62 153 ARG B C 1
ATOM 2677 O O . ARG B 1 153 ? 16.141 16.516 6.621 1 90.62 153 ARG B O 1
ATOM 2684 N N . PHE B 1 154 ? 15.688 15.289 4.84 1 91.88 154 PHE B N 1
ATOM 2685 C CA . PHE B 1 154 ? 14.727 16.266 4.344 1 91.88 154 PHE B CA 1
ATOM 2686 C C . PHE B 1 154 ? 13.586 16.469 5.332 1 91.88 154 PHE B C 1
ATOM 2688 O O . PHE B 1 154 ? 13.156 17.594 5.578 1 91.88 154 PHE B O 1
ATOM 2695 N N . TYR B 1 155 ? 13.164 15.367 5.91 1 93.25 155 TYR B N 1
ATOM 2696 C CA .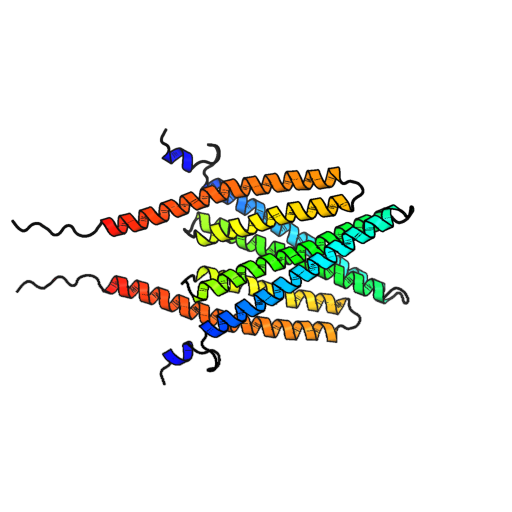 TYR B 1 155 ? 12.094 15.398 6.895 1 93.25 155 TYR B CA 1
ATOM 2697 C C . TYR B 1 155 ? 12.469 16.266 8.094 1 93.25 155 TYR B C 1
ATOM 2699 O O . TYR B 1 155 ? 11.695 17.125 8.508 1 93.25 155 TYR B O 1
ATOM 2707 N N . TYR B 1 156 ? 13.547 16.156 8.633 1 90.5 156 TYR B N 1
ATOM 2708 C CA . TYR B 1 156 ? 13.977 16.891 9.812 1 90.5 156 TYR B CA 1
ATOM 2709 C C . TYR B 1 156 ? 14.258 18.344 9.477 1 90.5 156 TYR B C 1
ATOM 2711 O O . TYR B 1 156 ? 14.008 19.234 10.289 1 90.5 156 TYR B O 1
ATOM 2719 N N . ASP B 1 157 ? 14.727 18.562 8.281 1 86.44 157 ASP B N 1
ATOM 2720 C CA . ASP B 1 157 ? 14.906 19.938 7.828 1 86.44 157 ASP B CA 1
ATOM 2721 C C . ASP B 1 157 ? 13.57 20.672 7.754 1 86.44 157 ASP B C 1
ATOM 2723 O O . ASP B 1 157 ? 13.469 21.812 8.195 1 86.44 157 ASP B O 1
ATOM 2727 N N . GLU B 1 158 ? 12.586 19.969 7.246 1 87.56 158 GLU B N 1
ATOM 2728 C CA . GLU B 1 158 ? 11.258 20.562 7.125 1 87.56 158 GLU B CA 1
ATOM 2729 C C . GLU B 1 158 ? 10.602 20.734 8.492 1 87.56 158 GLU B C 1
ATOM 2731 O O . GLU B 1 158 ? 9.867 21.703 8.719 1 87.56 158 GLU B O 1
ATOM 2736 N N . LEU B 1 159 ? 10.82 19.828 9.352 1 87.19 159 LEU B N 1
ATOM 2737 C CA . LEU B 1 159 ? 10.281 19.891 10.703 1 87.19 159 LEU B CA 1
ATOM 2738 C C . LEU B 1 159 ? 10.891 21.062 11.477 1 87.19 159 LEU B C 1
ATOM 2740 O O . LEU B 1 159 ? 10.188 21.734 12.227 1 87.19 159 LEU B O 1
ATOM 2744 N N . GLY B 1 160 ? 12.195 21.234 11.383 1 78.44 160 GLY B N 1
ATOM 2745 C CA . GLY B 1 160 ? 12.875 22.344 12.039 1 78.44 160 GLY B CA 1
ATOM 2746 C C . GLY B 1 160 ? 12.438 23.703 11.531 1 78.44 160 GLY B C 1
ATOM 2747 O O . GLY B 1 160 ? 12.297 24.641 12.305 1 78.44 160 GLY B O 1
ATOM 2748 N N . HIS B 1 161 ? 12.219 23.734 10.32 1 67.62 161 HIS B N 1
ATOM 2749 C CA . HIS B 1 161 ? 11.758 25 9.75 1 67.62 161 HIS B CA 1
ATOM 2750 C C . HIS B 1 161 ? 10.344 25.328 10.219 1 67.62 161 HIS B C 1
ATOM 2752 O O . HIS B 1 161 ? 10 26.5 10.406 1 67.62 161 HIS B O 1
ATOM 2758 N N . SER B 1 162 ? 9.547 24.391 10.508 1 61.56 162 SER B N 1
ATOM 2759 C CA . SER B 1 162 ? 8.164 24.609 10.945 1 61.56 162 SER B CA 1
ATOM 2760 C C . SER B 1 162 ? 8.117 25.141 12.375 1 61.56 162 SER B C 1
ATOM 2762 O O . SER B 1 162 ? 7.301 26 12.695 1 61.56 162 SER B O 1
ATOM 2764 N N . VAL B 1 163 ? 8.938 24.719 13.188 1 63.41 163 VAL B N 1
ATOM 2765 C CA . VAL B 1 163 ? 8.984 25.141 14.586 1 63.41 163 VAL B CA 1
ATOM 2766 C C . VAL B 1 163 ? 9.5 26.578 14.68 1 63.41 163 VAL B C 1
ATOM 2768 O O . VAL B 1 163 ? 8.977 27.375 15.453 1 63.41 163 VAL B O 1
ATOM 2771 N N . VAL B 1 164 ? 10.461 26.906 13.867 1 59.69 164 VAL B N 1
ATOM 2772 C CA . VAL B 1 164 ? 11.031 28.25 13.898 1 59.69 164 VAL B CA 1
ATOM 2773 C C . VAL B 1 164 ? 10.016 29.25 13.367 1 59.69 164 VAL B C 1
ATOM 2775 O O . VAL B 1 164 ? 9.867 30.344 13.93 1 59.69 164 VAL B O 1
ATOM 2778 N N . GLN B 1 165 ? 9.375 28.906 12.484 1 55.09 165 GLN B N 1
ATOM 2779 C CA . GLN B 1 165 ? 8.391 29.828 11.93 1 55.09 165 GLN B CA 1
ATOM 2780 C C . GLN B 1 165 ? 7.242 30.062 12.906 1 55.09 165 GLN B C 1
ATOM 2782 O O . GLN B 1 165 ? 6.742 31.172 13.031 1 55.09 165 GLN B O 1
ATOM 2787 N N . ASP B 1 166 ? 6.859 29.109 13.586 1 55.59 166 ASP B N 1
ATOM 2788 C CA . ASP B 1 166 ? 5.809 29.266 14.586 1 55.59 166 ASP B CA 1
ATOM 2789 C C . ASP B 1 166 ? 6.277 30.172 15.734 1 55.59 166 ASP B C 1
ATOM 2791 O O . ASP B 1 166 ? 5.512 31 16.234 1 55.59 166 ASP B O 1
ATOM 2795 N N . ASN B 1 167 ? 7.52 30.094 16.062 1 56.53 167 ASN B N 1
ATOM 2796 C CA . ASN B 1 167 ? 8.055 30.906 17.141 1 56.53 167 ASN B CA 1
ATOM 2797 C C . ASN B 1 167 ? 8.297 32.344 16.688 1 56.53 167 ASN B C 1
ATOM 2799 O O . ASN B 1 167 ? 8.18 33.281 17.484 1 56.53 167 ASN B O 1
ATOM 2803 N N . THR B 1 168 ? 8.695 32.594 15.531 1 54.78 168 THR B N 1
ATOM 2804 C CA . THR B 1 168 ? 8.93 33.938 15.062 1 54.78 168 THR B CA 1
ATOM 2805 C C . THR B 1 168 ? 7.605 34.688 14.891 1 54.78 168 THR B C 1
ATOM 2807 O O . THR B 1 168 ? 7.531 35.906 15.117 1 54.78 168 THR B O 1
ATOM 2810 N N . THR B 1 169 ? 6.664 33.969 14.594 1 55.44 169 THR B N 1
ATOM 2811 C CA . THR B 1 169 ? 5.367 34.625 14.484 1 55.44 169 THR B CA 1
ATOM 2812 C C . THR B 1 169 ? 4.809 34.969 15.867 1 55.44 169 THR B C 1
ATOM 2814 O O . THR B 1 169 ? 4.164 36 16.047 1 55.44 169 THR B O 1
ATOM 2817 N N . ASN B 1 170 ? 5.234 34.188 16.844 1 52.81 170 ASN B N 1
ATOM 2818 C CA . ASN B 1 170 ? 4.801 34.469 18.203 1 52.81 170 ASN B CA 1
ATOM 2819 C C . ASN B 1 170 ? 5.68 35.531 18.859 1 52.81 170 ASN B C 1
ATOM 2821 O O . ASN B 1 170 ? 5.309 36.125 19.891 1 52.81 170 ASN B O 1
ATOM 2825 N N . GLY B 1 171 ? 6.887 35.719 18.359 1 51.22 171 GLY B N 1
ATOM 2826 C CA . GLY B 1 171 ? 7.793 36.719 18.922 1 51.22 171 GLY B CA 1
ATOM 2827 C C . GLY B 1 171 ? 7.434 38.125 18.547 1 51.22 171 GLY B C 1
ATOM 2828 O O . GLY B 1 171 ? 8.055 39.094 19.016 1 51.22 171 GLY B O 1
ATOM 2829 N N . ASN B 1 172 ? 6.84 38.219 17.438 1 45.22 172 ASN B N 1
ATOM 2830 C CA . ASN B 1 172 ? 6.5 39.625 17.094 1 45.22 172 ASN B CA 1
ATOM 2831 C C . ASN B 1 172 ? 5.352 40.125 17.953 1 45.22 172 ASN B C 1
ATOM 2833 O O . ASN B 1 172 ? 4.246 40.344 17.453 1 45.22 172 ASN B O 1
ATOM 2837 N N . ILE B 1 173 ? 5.152 39.562 19.203 1 48.59 173 ILE B N 1
ATOM 2838 C CA . ILE B 1 173 ? 4.238 40.188 20.141 1 48.59 173 ILE B CA 1
ATOM 2839 C C . ILE B 1 173 ? 4.727 41.594 20.469 1 48.59 173 ILE B C 1
ATOM 2841 O O . ILE B 1 173 ? 5.914 41.812 20.734 1 48.59 173 ILE B O 1
ATOM 2845 N N . MET B 1 174 ? 3.807 42.562 20.422 1 47.75 174 MET B N 1
ATOM 2846 C CA . MET B 1 174 ? 3.732 44.031 20.516 1 47.75 174 MET B CA 1
ATOM 2847 C C . MET B 1 174 ? 4.348 44.5 21.828 1 47.75 174 MET B C 1
ATOM 2849 O O . MET B 1 174 ? 3.893 44.125 22.906 1 47.75 174 MET B O 1
ATOM 2853 N N . ILE B 1 175 ? 5.633 44.844 21.781 1 48.12 175 ILE B N 1
ATOM 2854 C CA . ILE B 1 175 ? 6.164 45.656 22.844 1 48.12 175 ILE B CA 1
ATOM 2855 C C . ILE B 1 175 ? 5.301 46.906 23.016 1 48.12 175 ILE B C 1
ATOM 2857 O O . ILE B 1 175 ? 5.121 47.688 22.062 1 48.12 175 ILE B O 1
ATOM 2861 N N . PRO B 1 176 ? 4.457 47.031 24.078 1 51.25 176 PRO B N 1
ATOM 2862 C CA . PRO B 1 176 ? 3.656 48.219 24.312 1 51.25 176 PRO B CA 1
ATOM 2863 C C . PRO B 1 176 ? 4.504 49.5 24.391 1 51.25 176 PRO B C 1
ATOM 2865 O O . PRO B 1 176 ? 5.648 49.438 24.859 1 51.25 176 PRO B O 1
ATOM 2868 N N . PRO B 1 177 ? 4.227 50.562 23.562 1 48 177 PRO B N 1
ATOM 2869 C CA . PRO B 1 177 ? 5.004 51.812 23.625 1 48 177 PRO B CA 1
ATOM 2870 C C . PRO B 1 177 ? 5.023 52.406 25.031 1 48 177 PRO B C 1
ATOM 2872 O O . PRO B 1 177 ? 4.027 52.344 25.75 1 48 177 PRO B O 1
ATOM 2875 N N . GLN B 1 178 ? 6.168 52.469 25.688 1 44.94 178 GLN B N 1
ATOM 2876 C CA . GLN B 1 178 ? 6.387 53.125 26.969 1 44.94 178 GLN B CA 1
ATOM 2877 C C . GLN B 1 178 ? 5.922 54.562 26.922 1 44.94 178 GLN B C 1
ATOM 2879 O O . GLN B 1 178 ? 6.285 55.312 26.016 1 44.94 178 GLN B O 1
ATOM 2884 N N . SER B 1 179 ? 4.801 54.906 27.594 1 46.22 179 SER B N 1
ATOM 2885 C CA . SER B 1 179 ? 4.332 56.281 27.844 1 46.22 179 SER B CA 1
ATOM 2886 C C . SER B 1 179 ? 5.434 57.125 28.438 1 46.22 179 SER B C 1
ATOM 2888 O O . SER B 1 179 ? 5.98 56.812 29.5 1 46.22 179 SER B O 1
ATOM 2890 N N . THR B 1 180 ? 6.191 58 27.656 1 39.53 180 THR B N 1
ATOM 2891 C CA . THR B 1 180 ? 6.754 59.156 28.312 1 39.53 180 THR B CA 1
ATOM 2892 C C . THR B 1 180 ? 5.648 60.094 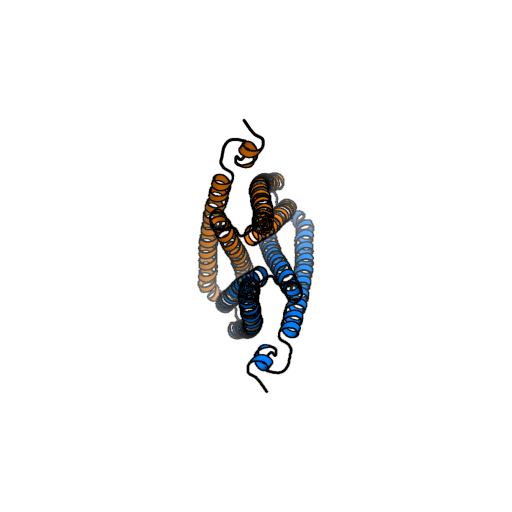28.797 1 39.53 180 THR B C 1
ATOM 2894 O O . THR B 1 180 ? 4.648 60.281 28.094 1 39.53 180 THR B O 1
#

pLDDT: mean 81.7, std 17.25, range [36.5, 97.12]

Sequence (360 aa):
MSVEVSRKYCFGLVDIRCGIKIIAILNICVWLLAIILNLFFLIVILKSKVHLFSSDNGVEENTNNGIHAIYGVLSSSFMEVVFLYFNLCLKKSVYEKNVQNIKHWLVMYSMVLIHILIYYICAAFVSNEPLFLLGIGLISSLIVLFMLYIVRRFYYDELGHSVVQDNTTNGNIMIPPQSTMSVEVSRKYCFGLVDIRCGIKIIAILNICVWLLAIILNLFFLIVILKSKVHLFSSDNGVEENTNNGIHAIYGVLSSSFMEVVFLYFNLCLKKSVYEKNVQNIKHWLVMYSMVLIHILIYYICAAFVSNEPLFLLGIGLISSLIVLFMLYIVRRFYYDELGHSVVQDNTTNGNIMIPPQST

Organism: Aphis glycines (NCBI:txid307491)

Radius of gyration: 25.91 Å; Cα contacts (8 Å, |Δi|>4): 304; chains: 2; bounding box: 65×95×53 Å

Nearest PDB structures (foldseek):
  3ja6-assembly1_I  TM=4.875E-01  e=2.358E+00  Escherichia coli
  1i4d-assembly1_B  TM=4.855E-01  e=3.383E+00  Homo sapiens
  3ja6-assembly1_I  TM=4.872E-01  e=2.621E+00  Escherichia coli
  1i4d-assembly1_B  TM=4.850E-01  e=3.559E+00  Homo sapiens

Solvent-accessible surface area (backbone atoms only — not comparable to full-atom values): 19171 Å² total; per-residue (Å²): 138,59,78,71,62,58,72,44,26,45,92,77,72,34,44,41,63,58,48,47,44,50,54,22,52,52,48,36,50,53,31,51,50,49,42,52,50,38,51,52,50,50,51,52,57,61,53,50,46,70,58,44,80,71,53,81,92,62,46,66,67,46,28,54,52,49,42,51,51,49,50,30,45,50,36,43,38,49,50,32,52,52,49,36,52,40,29,53,43,40,42,48,36,71,81,37,95,40,66,64,46,43,50,52,38,52,52,52,50,51,51,47,44,53,46,44,52,53,47,24,53,55,40,21,71,54,38,95,55,31,67,62,39,41,48,53,32,49,54,51,42,50,52,49,50,50,51,49,53,55,51,49,51,52,45,52,54,53,52,53,52,50,54,50,51,56,49,55,62,60,59,69,58,82,76,76,80,78,84,127,138,57,77,70,61,57,71,45,26,47,93,80,73,34,44,40,65,58,48,47,44,50,53,21,51,52,50,38,51,51,31,51,51,50,40,52,52,39,51,53,51,51,51,53,57,59,54,52,45,70,60,44,78,72,52,80,91,62,45,65,67,48,28,52,50,49,43,51,49,49,51,30,44,49,35,45,38,50,50,31,52,54,49,36,50,40,29,51,44,39,43,50,35,69,81,38,96,41,67,64,45,44,51,50,37,53,54,52,50,51,51,47,44,53,46,43,52,53,47,25,54,56,39,20,70,55,39,95,53,32,67,62,38,40,49,54,32,48,55,52,42,51,53,49,49,50,51,50,51,54,52,49,51,51,45,52,53,53,51,53,52,52,55,50,52,56,49,55,64,60,60,70,60,80,76,74,82,78,83,128